Protein AF-0000000068954269 (afdb_homodimer)

Foldseek 3Di:
DDFQQVLCVPDPDQDAAAAEQAAFLVVVVVVCVVVVHFKHFHDDPRDTQFMDGVVLVVCPAVVVPHDRRPHTNNRRGGRPAAAEERGHHLVVVVVVCVVVVHFKHFYDHVPDTRHIDGVVSSVCVVCVVPPDPVVVVDDDDDPDDD/DDFQQVLCVPDPDQDAAAAEQAAFLVVVVVVCVVVVHFKHFHDDPRDTQFMDGVVLVVCPAVVVPHDRRPHGNNRRGGGPAAAEERGHHLVVVVVVCVVVVHFKHFYDHVPDTRHIDGVVSSVCVVCVVPPDPCVVVDDDDDPDPD

Organism: Cupriavidus necator (strain ATCC 17699 / DSM 428 / KCTC 22496 / NCIMB 10442 / H16 / Stanier 337) (NCBI:txid381666)

Solvent-accessible surface area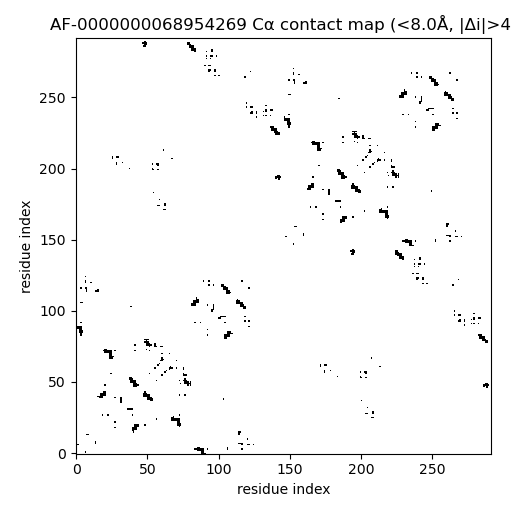 (backbone atoms only — not comparable to full-atom values): 16223 Å² total; per-residue (Å²): 138,52,30,44,45,58,55,52,68,67,41,94,65,67,76,74,63,64,42,44,47,80,40,30,36,41,58,51,43,50,51,27,60,74,72,72,46,63,62,33,39,22,38,55,96,89,37,60,40,25,38,40,38,40,62,39,50,55,58,51,25,63,77,62,74,44,50,48,78,80,33,39,33,63,80,51,36,44,40,79,30,55,35,39,47,36,76,41,38,49,64,57,51,48,46,52,25,55,74,68,72,45,56,65,31,46,27,24,55,85,93,38,79,70,37,71,45,39,52,67,57,54,50,40,62,71,42,69,81,54,86,66,72,53,78,76,59,66,37,76,45,69,40,70,81,125,138,51,29,43,45,57,55,51,68,69,42,95,65,68,76,73,62,65,42,46,48,79,40,31,37,42,58,53,44,50,50,25,62,75,71,72,46,64,60,31,40,21,38,55,98,90,37,62,40,25,37,42,36,40,61,42,50,56,59,50,26,61,76,63,76,43,48,47,78,80,32,38,33,61,80,50,35,44,38,80,32,56,35,38,48,35,77,41,38,49,67,58,53,48,44,51,25,56,74,68,70,46,57,66,31,43,27,24,56,87,94,39,80,69,38,70,46,38,54,67,56,54,50,41,61,70,40,68,81,56,86,66,71,54,78,77,58,66,39,75,45,68,43,66,82,126

InterPro domains:
  IPR000644 CBS domain [PF00571] (14-60)
  IPR000644 CBS domain [PF00571] (73-126)
  IPR000644 CBS domain [PS51371] (12-68)
  IPR000644 CBS domain [PS51371] (77-132)
  IPR000644 CBS domain [SM00116] (15-62)
  IPR000644 CBS domain [SM00116] (80-127)
  IPR044725 CBS domain-containing protein CBSX3, CBS domain [cd04623] (13-124)
  IPR046342 CBS domain superfamily [G3DSA:3.10.580.10] (1-145)
  IPR046342 CBS domain superfamily [SSF54631] (15-142)
  IPR051257 Diverse Function CBS-Domain-Containing Protein [PTHR43080] (5-144)

Secondary structure (DSSP, 8-state):
--BHHHHHHHSS-----EE-TTSBHHHHHHHHHHHT-SEEEEEETTEEEEEEEHHHHHHHSGGGT--TTT-BGGGTSB-EEEEEETTSBHHHHHHHHHHHT-SEEEEEETTEEEEEEEHHHHHHHHHTT----GGGT-EEEE----/--BHHHHHHHSS-----EE-TTSBHHHHHHHHHHHT-SEEEEEETTEEEEEEEHHHHHHHSGGGT--TTT-BGGGTSB-EEEEEETTSBHHHHHHHHHHHT-SEEEEEETTEEEEEEEHHHHHHHHHTT----GGGT-EEEE----

Nearest PDB structures (foldseek):
  4fry-assembly1_A  TM=9.783E-01  e=1.576E-19  Burkholderia ambifaria MC40-6
  2rc3-assembly1_D  TM=9.636E-01  e=1.398E-15  Nitrosomonas europaea ATCC 19718
  3fhm-assembly2_B  TM=9.446E-01  e=1.158E-12  Agrobacterium fabrum str. C58
  3fhm-assembly2_C  TM=9.467E-01  e=3.789E-12  Agrobacterium fabrum str. C58
  2yzi-assembly1_A  TM=8.509E-01  e=3.558E-11  Pyrococcus horikoshii

Radius of gyration: 18.94 Å; Cα contacts (8 Å, |Δi|>4): 530; chains: 2; bounding box: 55×46×38 Å

Structure (mmCIF, N/CA/C/O backbone):
data_AF-0000000068954269-model_v1
#
loop_
_entity.id
_entity.type
_entity.pdbx_description
1 polymer 'CBS domain-containing protein'
#
loop_
_atom_site.group_PDB
_atom_site.id
_atom_site.type_symbol
_atom_site.label_atom_id
_atom_site.label_alt_id
_atom_site.label_comp_id
_atom_site.label_asym_id
_atom_site.label_entity_id
_atom_site.label_seq_id
_atom_site.pdbx_PDB_ins_code
_atom_site.Cartn_x
_atom_site.Cartn_y
_atom_site.Cartn_z
_atom_site.occupancy
_atom_site.B_iso_or_equiv
_atom_site.auth_seq_id
_atom_site.auth_comp_id
_atom_site.auth_asym_id
_atom_site.auth_atom_id
_atom_site.pdbx_PDB_model_num
ATOM 1 N N . MET A 1 1 ? -8.297 20.938 8.914 1 81.19 1 MET A N 1
ATOM 2 C CA . MET A 1 1 ? -8.453 19.5 8.82 1 81.19 1 MET A CA 1
ATOM 3 C C . MET A 1 1 ? -9.727 19.125 8.062 1 81.19 1 MET A C 1
ATOM 5 O O . MET A 1 1 ? -10.773 19.766 8.25 1 81.19 1 MET A O 1
ATOM 9 N N . LYS A 1 2 ? -9.641 18.312 7.047 1 94.38 2 LYS A N 1
ATOM 10 C CA . LYS A 1 2 ? -10.766 17.922 6.211 1 94.38 2 LYS A CA 1
ATOM 11 C C . LYS A 1 2 ? -11.43 16.656 6.754 1 94.38 2 LYS A C 1
ATOM 13 O O . LYS A 1 2 ? -10.859 15.953 7.586 1 94.38 2 LYS A O 1
ATOM 18 N N . THR A 1 3 ? -12.695 16.531 6.391 1 96.88 3 THR A N 1
ATOM 19 C CA . THR A 1 3 ? -13.398 15.289 6.711 1 96.88 3 THR A CA 1
ATOM 20 C C . THR A 1 3 ? -13.172 14.242 5.629 1 96.88 3 THR A C 1
ATOM 22 O O . THR A 1 3 ? -12.711 14.562 4.531 1 96.88 3 THR A O 1
ATOM 25 N N . ALA A 1 4 ? -13.578 12.977 6.004 1 97.25 4 ALA A N 1
ATOM 26 C CA . ALA A 1 4 ? -13.508 11.891 5.035 1 97.25 4 ALA A CA 1
ATOM 27 C C . ALA A 1 4 ? -14.352 12.203 3.799 1 97.25 4 ALA A C 1
ATOM 29 O O . ALA A 1 4 ? -13.906 12 2.668 1 97.25 4 ALA A O 1
ATOM 30 N N . ARG A 1 5 ? -15.5 12.773 4.031 1 97.38 5 ARG A N 1
ATOM 31 C CA . ARG A 1 5 ? -16.391 13.125 2.93 1 97.38 5 ARG A CA 1
ATOM 32 C C . ARG A 1 5 ? -15.727 14.133 1.996 1 97.38 5 ARG A C 1
ATOM 34 O O . ARG A 1 5 ? -15.789 13.984 0.774 1 97.38 5 ARG A O 1
ATOM 41 N N . GLN A 1 6 ? -15.156 15.102 2.529 1 97.38 6 GLN A N 1
ATOM 42 C CA . GLN A 1 6 ? -14.539 16.156 1.733 1 97.38 6 GLN A CA 1
ATOM 43 C C . GLN A 1 6 ? -13.406 15.617 0.873 1 97.38 6 GLN A C 1
ATOM 45 O O . GLN A 1 6 ? -13.234 16.031 -0.275 1 97.38 6 GLN A O 1
ATOM 50 N N . VAL A 1 7 ? -12.602 14.711 1.471 1 97.19 7 VAL A N 1
ATOM 51 C CA . VAL A 1 7 ? -11.523 14.102 0.693 1 97.19 7 VAL A CA 1
ATOM 52 C C . VAL A 1 7 ? -12.109 13.273 -0.444 1 97.19 7 VAL A C 1
ATOM 54 O O . VAL A 1 7 ? -11.633 13.336 -1.579 1 97.19 7 VAL A O 1
ATOM 57 N N . LEU A 1 8 ? -13.188 12.516 -0.156 1 97.19 8 LEU A N 1
ATOM 58 C CA . LEU A 1 8 ? -13.836 11.711 -1.182 1 97.19 8 LEU A CA 1
ATOM 59 C C . LEU A 1 8 ? -14.32 12.586 -2.336 1 97.19 8 LEU A C 1
ATOM 61 O O . LEU A 1 8 ? -14.164 12.219 -3.502 1 97.19 8 LEU A O 1
ATOM 65 N N . GLU A 1 9 ? -14.844 13.711 -1.989 1 95.81 9 GLU A N 1
ATOM 66 C CA . GLU A 1 9 ? -15.422 14.602 -2.988 1 95.81 9 GLU A CA 1
ATOM 67 C C . GLU A 1 9 ? -14.344 15.211 -3.875 1 95.81 9 GLU A C 1
ATOM 69 O O . GLU A 1 9 ? -14.625 15.664 -4.988 1 95.81 9 GLU A O 1
ATOM 74 N N . SER A 1 10 ? -13.141 15.25 -3.352 1 93.56 10 SER A N 1
ATOM 75 C CA . SER A 1 10 ? -12.047 15.852 -4.109 1 93.56 10 SER A CA 1
ATOM 76 C C . SER A 1 10 ? -11.422 14.852 -5.07 1 93.56 10 SER A C 1
ATOM 78 O O . SER A 1 10 ? -10.617 15.219 -5.926 1 93.56 10 SER A O 1
ATOM 80 N N . LYS A 1 11 ? -11.789 13.562 -4.98 1 94.31 11 LYS A N 1
ATOM 81 C CA . LYS A 1 11 ? -11.234 12.539 -5.863 1 94.31 11 LYS A CA 1
ATOM 82 C C . LYS A 1 11 ? -11.734 12.727 -7.297 1 94.31 11 LYS A C 1
ATOM 84 O O . LYS A 1 11 ? -12.859 13.18 -7.516 1 94.31 11 LYS A O 1
ATOM 89 N N . PRO A 1 12 ? -10.852 12.305 -8.203 1 89.69 12 PRO A N 1
ATOM 90 C CA . PRO A 1 12 ? -11.305 12.398 -9.594 1 89.69 12 PRO A CA 1
ATOM 91 C C . PRO A 1 12 ? -12.516 11.516 -9.891 1 89.69 12 PRO A C 1
ATOM 93 O O . PRO A 1 12 ? -13.375 11.891 -10.688 1 89.69 12 PRO A O 1
ATOM 96 N N . SER A 1 13 ? -12.578 10.328 -9.297 1 89.12 13 SER A N 1
ATOM 97 C CA . SER A 1 13 ? -13.711 9.406 -9.43 1 89.12 13 SER A CA 1
ATOM 98 C C . SER A 1 13 ? -14.242 8.984 -8.07 1 89.12 13 SER A C 1
ATOM 100 O O . SER A 1 13 ? -13.469 8.734 -7.145 1 89.12 13 SER A O 1
ATOM 102 N N . GLN A 1 14 ? -15.5 8.938 -7.988 1 85.56 14 GLN A N 1
ATOM 103 C CA . GLN A 1 14 ? -16.141 8.516 -6.75 1 85.56 14 GLN A CA 1
ATOM 104 C C . GLN A 1 14 ? -16.625 7.07 -6.844 1 85.56 14 GLN A C 1
ATOM 106 O O . GLN A 1 14 ? -17.375 6.602 -5.984 1 85.56 14 GLN A O 1
ATOM 111 N N . ALA A 1 15 ? -16.156 6.422 -7.848 1 91.94 15 ALA A N 1
ATOM 112 C CA . ALA A 1 15 ? -16.609 5.051 -8.07 1 91.94 15 ALA A CA 1
ATOM 113 C C . ALA A 1 15 ? -16.109 4.125 -6.961 1 91.94 15 ALA A C 1
ATOM 115 O O . ALA A 1 15 ? -14.984 4.254 -6.492 1 91.94 15 ALA A O 1
ATOM 116 N N . ILE A 1 16 ? -17 3.295 -6.598 1 95.12 16 ILE A N 1
ATOM 117 C CA . ILE A 1 16 ? -16.672 2.232 -5.656 1 95.12 16 ILE A CA 1
ATOM 118 C C . ILE A 1 16 ? -16.547 0.904 -6.398 1 95.12 16 ILE A C 1
ATOM 120 O O . ILE A 1 16 ? -17.516 0.431 -7.008 1 95.12 16 ILE A O 1
ATOM 124 N N . TYR A 1 17 ? -15.438 0.317 -6.359 1 97.81 17 TYR A N 1
ATOM 125 C CA . TYR A 1 17 ? -15.211 -0.954 -7.039 1 97.81 17 TYR A CA 1
ATOM 126 C C . TYR A 1 17 ? -15.258 -2.115 -6.051 1 97.81 17 TYR A C 1
ATOM 128 O O . TYR A 1 17 ? -14.711 -2.027 -4.953 1 97.81 17 TYR A O 1
ATOM 136 N N . SER A 1 18 ? -15.977 -3.119 -6.41 1 98.56 18 SER A N 1
ATOM 137 C CA . SER A 1 18 ? -16.188 -4.277 -5.543 1 98.56 18 SER A CA 1
ATOM 138 C C . SER A 1 18 ? -16.234 -5.57 -6.355 1 98.56 18 SER A C 1
ATOM 140 O O . SER A 1 18 ? -16.344 -5.535 -7.582 1 98.56 18 SER A O 1
ATOM 142 N N . VAL A 1 19 ? -16.062 -6.672 -5.711 1 98.81 19 VAL A N 1
ATOM 143 C CA . VAL A 1 19 ? -16.234 -8.016 -6.262 1 98.81 19 VAL A CA 1
ATOM 144 C C . VAL A 1 19 ? -17.109 -8.852 -5.332 1 98.81 19 VAL A C 1
ATOM 146 O O . VAL A 1 19 ? -17.219 -8.555 -4.141 1 98.81 19 VAL A O 1
ATOM 149 N N . PRO A 1 20 ? -17.797 -9.859 -5.891 1 98.69 20 PRO A N 1
ATOM 150 C CA . PRO A 1 20 ? -18.469 -10.812 -5 1 98.69 20 PRO A CA 1
ATOM 151 C C . PRO A 1 20 ? -17.5 -11.773 -4.32 1 98.69 20 PRO A C 1
ATOM 153 O O . PRO A 1 20 ? -16.375 -11.961 -4.797 1 98.69 20 PRO A O 1
ATOM 156 N N . PRO A 1 21 ? -17.922 -12.352 -3.17 1 98.62 21 PRO A N 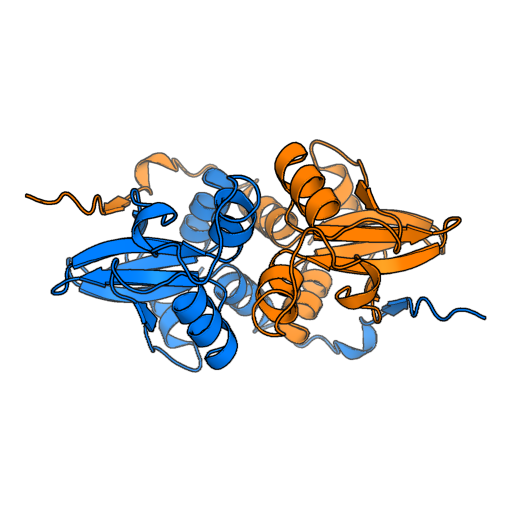1
ATOM 157 C CA . PRO A 1 21 ? -17.031 -13.273 -2.453 1 98.62 21 PRO A CA 1
ATOM 158 C C . PRO A 1 21 ? -16.688 -14.516 -3.275 1 98.62 21 PRO A C 1
ATOM 160 O O . PRO A 1 21 ? -15.703 -15.203 -2.975 1 98.62 21 PRO A O 1
ATOM 163 N N . THR A 1 22 ? -17.422 -14.758 -4.387 1 98.69 22 THR A N 1
ATOM 164 C CA . THR A 1 22 ? -17.234 -15.969 -5.176 1 98.69 22 THR A CA 1
ATOM 165 C C . THR A 1 22 ? -16.312 -15.719 -6.355 1 98.69 22 THR A C 1
ATOM 167 O O . THR A 1 22 ? -15.977 -16.641 -7.102 1 98.69 22 THR A O 1
ATOM 170 N N . ALA A 1 23 ? -15.945 -14.477 -6.582 1 98.88 23 ALA A N 1
ATOM 171 C CA . ALA A 1 23 ? -14.945 -14.203 -7.613 1 98.88 23 ALA A CA 1
ATOM 172 C C . ALA A 1 23 ? -13.609 -14.852 -7.266 1 98.88 23 ALA A C 1
ATOM 174 O O . ALA A 1 23 ? -13.328 -15.109 -6.09 1 98.88 23 ALA A O 1
ATOM 175 N N . THR A 1 24 ? -12.789 -15.148 -8.266 1 98.94 24 THR A N 1
ATOM 176 C CA . THR A 1 24 ? -11.438 -15.625 -7.996 1 98.94 24 THR A CA 1
ATOM 177 C C . THR A 1 24 ? -10.516 -14.461 -7.629 1 98.94 24 THR A C 1
ATOM 179 O O . THR A 1 24 ? -10.781 -13.312 -7.996 1 98.94 24 THR A O 1
ATOM 182 N N . VAL A 1 25 ? -9.477 -14.766 -6.988 1 98.94 25 VAL A N 1
ATOM 183 C CA . VAL A 1 25 ? -8.461 -13.766 -6.68 1 98.94 25 VAL A CA 1
ATOM 184 C C . VAL A 1 25 ? -7.875 -13.203 -7.973 1 98.94 25 VAL A C 1
ATOM 186 O O . VAL A 1 25 ? -7.578 -12.016 -8.062 1 98.94 25 VAL A O 1
ATOM 189 N N . TYR A 1 26 ? -7.797 -14 -8.977 1 98.94 26 TYR A N 1
ATOM 190 C CA . TYR A 1 26 ? -7.297 -13.562 -10.273 1 98.94 26 TYR A CA 1
ATOM 191 C C . TYR A 1 26 ? -8.172 -12.453 -10.844 1 98.94 26 TYR A C 1
ATOM 193 O O . TYR A 1 26 ? -7.656 -11.422 -11.297 1 98.94 26 TYR A O 1
ATOM 201 N N . THR A 1 27 ? -9.438 -12.703 -10.789 1 98.88 27 THR A N 1
ATOM 202 C CA . THR A 1 27 ? -10.375 -11.711 -11.305 1 98.88 27 THR A CA 1
ATOM 203 C C . THR A 1 27 ? -10.266 -10.406 -10.516 1 98.88 27 THR A C 1
ATOM 205 O O . THR A 1 27 ? -10.336 -9.32 -11.094 1 98.88 27 THR A O 1
ATOM 208 N N . ALA A 1 28 ? -10.117 -10.555 -9.25 1 98.94 28 ALA A N 1
ATOM 209 C CA . ALA A 1 28 ? -9.953 -9.375 -8.406 1 98.94 28 ALA A CA 1
ATOM 210 C C . ALA A 1 28 ? -8.695 -8.602 -8.781 1 98.94 28 ALA A C 1
ATOM 212 O O . ALA A 1 28 ? -8.711 -7.375 -8.875 1 98.94 28 ALA A O 1
ATOM 213 N N . LEU A 1 29 ? -7.59 -9.297 -9.031 1 98.94 29 LEU A N 1
ATOM 214 C CA . LEU A 1 29 ? -6.332 -8.664 -9.406 1 98.94 29 LEU A CA 1
ATOM 215 C C . LEU A 1 29 ? -6.457 -7.969 -10.758 1 98.94 29 LEU A C 1
ATOM 217 O O . LEU A 1 29 ? -5.902 -6.883 -10.961 1 98.94 29 LEU A O 1
ATOM 221 N N . GLN A 1 30 ? -7.191 -8.555 -11.664 1 98.94 30 GLN A N 1
ATOM 222 C CA . GLN A 1 30 ? -7.441 -7.93 -12.961 1 98.94 30 GLN A CA 1
ATOM 223 C C . GLN A 1 30 ? -8.18 -6.605 -12.797 1 98.94 30 GLN A C 1
ATOM 225 O O . GLN A 1 30 ? -7.816 -5.605 -13.422 1 98.94 30 GLN A O 1
ATOM 230 N N . LEU A 1 31 ? -9.156 -6.629 -11.984 1 98.88 31 LEU A N 1
ATOM 231 C CA . LEU A 1 31 ? -9.945 -5.418 -11.766 1 98.88 31 LEU A CA 1
ATOM 232 C C . LEU A 1 31 ? -9.109 -4.34 -11.094 1 98.88 31 LEU A C 1
ATOM 234 O O . LEU A 1 31 ? -9.18 -3.166 -11.469 1 98.88 31 LEU A O 1
ATOM 238 N N . MET A 1 32 ? -8.281 -4.73 -10.094 1 98.69 32 MET A N 1
ATOM 239 C CA . MET A 1 32 ? -7.391 -3.77 -9.445 1 98.69 32 MET A CA 1
ATOM 240 C C . MET A 1 32 ? -6.453 -3.127 -10.469 1 98.69 32 MET A C 1
ATOM 242 O O . MET A 1 32 ? -6.242 -1.913 -10.445 1 98.69 32 MET A O 1
ATOM 246 N N . ALA A 1 33 ? -5.918 -3.961 -11.312 1 98.75 33 ALA A N 1
ATOM 247 C CA . ALA A 1 33 ? -4.992 -3.467 -12.328 1 98.75 33 ALA A CA 1
ATOM 248 C C . ALA A 1 33 ? -5.703 -2.527 -13.297 1 98.75 33 ALA A C 1
ATOM 250 O O . ALA A 1 33 ? -5.184 -1.458 -13.625 1 98.75 33 ALA A O 1
ATOM 251 N N . GLU A 1 34 ? -6.848 -2.912 -13.727 1 98.44 34 GLU A N 1
ATOM 252 C CA . GLU A 1 34 ? -7.637 -2.137 -14.68 1 98.44 34 GLU A CA 1
ATOM 253 C C . GLU A 1 34 ? -7.969 -0.755 -14.125 1 98.44 34 GLU A C 1
ATOM 255 O O . GLU A 1 34 ? -7.891 0.244 -14.844 1 98.44 34 GLU A O 1
ATOM 260 N N . LYS A 1 35 ? -8.297 -0.667 -12.859 1 97.62 35 LYS A N 1
ATOM 261 C CA . LYS A 1 35 ? -8.781 0.58 -12.281 1 97.62 35 LYS A CA 1
ATOM 262 C C . LYS A 1 35 ? -7.656 1.333 -11.578 1 97.62 35 LYS A C 1
ATOM 264 O O . LYS A 1 35 ? -7.844 2.465 -11.125 1 97.62 35 LYS A O 1
ATOM 269 N N . GLY A 1 36 ? -6.469 0.687 -11.414 1 96.75 36 GLY A N 1
ATOM 270 C CA . GLY A 1 36 ? -5.32 1.322 -10.781 1 96.75 36 GLY A CA 1
ATOM 271 C C . GLY A 1 36 ? -5.477 1.478 -9.281 1 96.75 36 GLY A C 1
ATOM 272 O O . GLY A 1 36 ? -5.074 2.494 -8.711 1 96.75 36 GLY A O 1
ATOM 273 N N . ILE A 1 37 ? -6.168 0.462 -8.672 1 97.31 37 ILE A N 1
ATOM 274 C CA . ILE A 1 37 ? -6.398 0.551 -7.23 1 97.31 37 ILE A CA 1
ATOM 275 C C . ILE A 1 37 ? -5.805 -0.671 -6.535 1 97.31 37 ILE A C 1
ATOM 277 O O . ILE A 1 37 ? -5.48 -1.668 -7.184 1 97.31 37 ILE A O 1
ATOM 281 N N . GLY A 1 38 ? -5.582 -0.59 -5.188 1 98.12 38 GLY A N 1
ATOM 282 C CA . GLY A 1 38 ? -4.863 -1.636 -4.477 1 98.12 38 GLY A CA 1
ATOM 283 C C . GLY A 1 38 ? -5.75 -2.445 -3.549 1 98.12 38 GLY A C 1
ATOM 284 O O . GLY A 1 38 ? -5.258 -3.273 -2.781 1 98.12 38 GLY A O 1
ATOM 285 N N . ALA A 1 39 ? -7.066 -2.131 -3.578 1 98.56 39 ALA A N 1
ATOM 286 C CA . ALA A 1 39 ? -8.016 -2.891 -2.764 1 98.56 39 ALA A CA 1
ATOM 287 C C . ALA A 1 39 ? -9.414 -2.842 -3.361 1 98.56 39 ALA A C 1
ATOM 289 O O . ALA A 1 39 ? -9.75 -1.914 -4.102 1 98.56 39 ALA A O 1
ATOM 290 N N . LEU A 1 40 ? -10.18 -3.863 -3.012 1 98.75 40 LEU A N 1
ATOM 291 C CA . LEU A 1 40 ? -11.57 -3.984 -3.426 1 98.75 40 LEU A CA 1
ATOM 292 C C . LEU A 1 40 ? -12.461 -4.32 -2.234 1 98.75 40 LEU A C 1
ATOM 294 O O . LEU A 1 40 ? -12.086 -5.125 -1.38 1 98.75 40 LEU A O 1
ATOM 298 N N . LEU A 1 41 ? -13.617 -3.691 -2.27 1 98.5 41 LEU A N 1
ATOM 299 C CA . LEU A 1 41 ? -14.641 -4.18 -1.355 1 98.5 41 LEU A CA 1
ATOM 300 C C . LEU A 1 41 ? -15.227 -5.5 -1.848 1 98.5 41 LEU A C 1
ATOM 302 O O . LEU A 1 41 ? -15.297 -5.738 -3.055 1 98.5 41 LEU A O 1
ATOM 306 N N . VAL A 1 42 ? -15.523 -6.332 -0.913 1 98.75 42 VAL A N 1
ATOM 307 C CA . VAL A 1 42 ? -16.25 -7.559 -1.211 1 98.75 42 VAL A CA 1
ATOM 308 C C . VAL A 1 42 ? -17.719 -7.402 -0.792 1 98.75 42 VAL A C 1
ATOM 310 O O . VAL A 1 42 ? -18.016 -7.32 0.4 1 98.75 42 VAL A O 1
ATOM 313 N N . ILE A 1 43 ? -18.578 -7.371 -1.779 1 97.62 43 ILE A N 1
ATOM 314 C CA . ILE A 1 43 ? -20 -7.078 -1.536 1 97.62 43 ILE A CA 1
ATOM 315 C C . ILE A 1 43 ? -20.859 -8.18 -2.137 1 97.62 43 ILE A C 1
ATOM 317 O O . ILE A 1 43 ? -20.609 -8.648 -3.248 1 97.62 43 ILE A O 1
ATOM 321 N N . GLU A 1 44 ? -21.766 -8.594 -1.385 1 96.81 44 GLU A N 1
ATOM 322 C CA . GLU A 1 44 ? -22.781 -9.523 -1.843 1 96.81 44 GLU A CA 1
ATOM 323 C C . GLU A 1 44 ? -24.172 -9.07 -1.408 1 96.81 44 GLU A C 1
ATOM 325 O O . GLU A 1 44 ? -24.422 -8.836 -0.221 1 96.81 44 GLU A O 1
ATOM 330 N N . HIS A 1 45 ? -25.109 -8.914 -2.369 1 94.38 45 HIS A N 1
ATOM 331 C CA . HIS A 1 45 ? -26.484 -8.5 -2.115 1 94.38 45 HIS A CA 1
ATOM 332 C C . HIS A 1 45 ? -26.531 -7.207 -1.313 1 94.38 45 HIS A C 1
ATOM 334 O O . HIS A 1 45 ? -27.281 -7.102 -0.338 1 94.38 45 HIS A O 1
ATOM 340 N N . GLY A 1 46 ? -25.594 -6.285 -1.58 1 92 46 GLY A N 1
ATOM 341 C CA . GLY A 1 46 ? -25.594 -4.957 -0.986 1 92 46 GLY A CA 1
ATOM 342 C C . GLY A 1 46 ? -24.922 -4.906 0.371 1 92 46 GLY A C 1
ATOM 343 O O . GLY A 1 46 ? -24.812 -3.836 0.977 1 92 46 GLY A O 1
ATOM 344 N N . GLU A 1 47 ? -24.438 -6.07 0.799 1 94.31 47 GLU A N 1
ATOM 345 C CA . GLU A 1 47 ? -23.766 -6.129 2.098 1 94.31 47 GLU A CA 1
ATOM 346 C C . GLU A 1 47 ? -22.25 -6.215 1.94 1 94.31 47 GLU A C 1
ATOM 348 O O . GLU A 1 47 ? -21.75 -6.977 1.114 1 94.31 47 GLU A O 1
ATOM 353 N N . ILE A 1 48 ? -21.641 -5.445 2.701 1 96 48 ILE A N 1
ATOM 354 C CA . ILE A 1 48 ? -20.188 -5.508 2.729 1 96 48 ILE A CA 1
ATOM 355 C C . ILE A 1 48 ? -19.734 -6.727 3.533 1 96 48 ILE A C 1
ATOM 357 O O . ILE A 1 48 ? -20 -6.816 4.734 1 96 48 ILE A O 1
ATOM 361 N N . LEU A 1 49 ? -19 -7.625 2.895 1 97.12 49 LEU A N 1
ATOM 362 C CA . LEU A 1 49 ? -18.578 -8.859 3.543 1 97.12 49 LEU A CA 1
ATOM 363 C C . LEU A 1 49 ? -17.094 -8.797 3.926 1 97.12 49 LEU A C 1
ATOM 365 O O . LEU A 1 49 ? -16.641 -9.555 4.781 1 97.12 49 LEU A O 1
ATOM 369 N N . GLY A 1 50 ? -16.344 -7.926 3.266 1 97.81 50 GLY A N 1
ATOM 370 C CA . GLY A 1 50 ? -14.914 -7.84 3.525 1 97.81 50 GLY A CA 1
ATOM 371 C C . GLY A 1 50 ? -14.195 -6.871 2.605 1 97.81 50 GLY A C 1
ATOM 372 O O . GLY A 1 50 ? -14.836 -6.086 1.9 1 97.81 50 GLY A O 1
ATOM 373 N N . ILE A 1 51 ? -12.914 -6.844 2.715 1 98.31 51 ILE A N 1
ATOM 374 C CA . ILE A 1 51 ? -12.008 -6.105 1.843 1 98.31 51 ILE A CA 1
ATOM 375 C C . ILE A 1 51 ? -10.867 -7.016 1.387 1 98.31 51 ILE A C 1
ATOM 377 O O . ILE A 1 51 ? -10.344 -7.805 2.174 1 98.31 51 ILE A O 1
ATOM 381 N N . LEU A 1 52 ? -10.547 -6.965 0.15 1 98.81 52 LEU A N 1
ATOM 382 C CA . LEU A 1 52 ? -9.375 -7.637 -0.399 1 98.81 52 LEU A CA 1
ATOM 383 C C . LEU A 1 52 ? -8.344 -6.625 -0.886 1 98.81 52 LEU A C 1
ATOM 385 O O . LEU A 1 52 ? -8.656 -5.766 -1.715 1 98.81 52 LEU A O 1
ATOM 389 N N . SER A 1 53 ? -7.117 -6.695 -0.346 1 98.75 53 SER A N 1
ATOM 390 C CA . SER A 1 53 ? -6.062 -5.754 -0.712 1 98.75 53 SER A CA 1
ATOM 391 C C . SER A 1 53 ? -4.887 -6.469 -1.366 1 98.75 53 SER A C 1
ATOM 393 O O . SER A 1 53 ? -4.832 -7.699 -1.383 1 98.75 53 SER A O 1
ATOM 395 N N . GLU A 1 54 ? -3.939 -5.688 -1.931 1 98.75 54 GLU A N 1
ATOM 396 C CA . GLU A 1 54 ? -2.672 -6.203 -2.439 1 98.75 54 GLU A CA 1
ATOM 397 C C . GLU A 1 54 ? -1.896 -6.934 -1.348 1 98.75 54 GLU A C 1
ATOM 399 O O . GLU A 1 54 ? -1.231 -7.938 -1.615 1 98.75 54 GLU A O 1
ATOM 404 N N . ARG A 1 55 ? -2.033 -6.465 -0.132 1 98.44 55 ARG A N 1
ATOM 405 C CA . ARG A 1 55 ? -1.355 -7.121 0.981 1 98.44 55 ARG A CA 1
ATOM 406 C C . ARG A 1 55 ? -1.993 -8.469 1.294 1 98.44 55 ARG A C 1
ATOM 408 O O . ARG A 1 55 ? -1.293 -9.438 1.603 1 98.44 55 ARG A O 1
ATOM 415 N N . ASP A 1 56 ? -3.314 -8.539 1.281 1 98.56 56 ASP A N 1
ATOM 416 C CA . ASP A 1 56 ? -3.959 -9.844 1.433 1 98.56 56 ASP A CA 1
ATOM 417 C C . ASP A 1 56 ? -3.412 -10.844 0.422 1 98.56 56 ASP A C 1
ATOM 419 O O . ASP A 1 56 ? -3.113 -11.984 0.774 1 98.56 56 ASP A O 1
ATOM 423 N N . TYR A 1 57 ? -3.303 -10.375 -0.801 1 98.94 57 TYR A N 1
ATOM 424 C CA . TYR A 1 57 ? -2.785 -11.234 -1.865 1 98.94 57 TYR A CA 1
ATOM 425 C C . TYR A 1 57 ? -1.36 -11.68 -1.56 1 98.94 57 TYR A C 1
ATOM 427 O O . TYR A 1 57 ? -1.049 -12.875 -1.635 1 98.94 57 TYR A O 1
ATOM 435 N N . ALA A 1 58 ? -0.556 -10.758 -1.126 1 98.81 58 ALA A N 1
ATOM 436 C CA . ALA A 1 58 ? 0.859 -11.031 -0.887 1 98.81 58 ALA A CA 1
ATOM 437 C C . ALA A 1 58 ? 1.044 -11.977 0.295 1 98.81 58 ALA A C 1
ATOM 439 O O . ALA A 1 58 ? 2 -12.758 0.331 1 98.81 58 ALA A O 1
ATOM 440 N N . ARG A 1 59 ? 0.079 -11.953 1.194 1 98.75 59 ARG A N 1
ATOM 441 C CA . ARG A 1 59 ? 0.27 -12.664 2.455 1 98.75 59 ARG A CA 1
ATOM 442 C C . ARG A 1 59 ? -0.474 -13.992 2.451 1 98.75 59 ARG A C 1
ATOM 444 O O . ARG A 1 59 ? -0.084 -14.93 3.152 1 98.75 59 ARG A O 1
ATOM 451 N N . LYS A 1 60 ? -1.519 -14.141 1.622 1 98.69 60 LYS A N 1
ATOM 452 C CA . LYS A 1 60 ? -2.447 -15.227 1.924 1 98.69 60 LYS A CA 1
ATOM 453 C C . LYS A 1 60 ? -2.637 -16.141 0.717 1 98.69 60 LYS A C 1
ATOM 455 O O . LYS A 1 60 ? -3.408 -17.109 0.772 1 98.69 60 LYS A O 1
ATOM 460 N N . VAL A 1 61 ? -1.969 -15.883 -0.371 1 98.62 61 VAL A N 1
ATOM 461 C CA . VAL A 1 61 ? -2.141 -16.766 -1.522 1 98.62 61 VAL A CA 1
ATOM 462 C C . VAL A 1 61 ? -0.958 -17.719 -1.621 1 98.62 61 VAL A C 1
ATOM 464 O O . VAL A 1 61 ? -1.006 -18.828 -1.085 1 98.62 61 VAL A O 1
ATOM 467 N N . ILE A 1 62 ? 0.154 -17.281 -2.145 1 98.62 62 ILE A N 1
ATOM 468 C CA . ILE A 1 62 ? 1.229 -18.219 -2.414 1 98.62 62 ILE A CA 1
ATOM 469 C C . ILE A 1 62 ? 1.854 -18.688 -1.099 1 98.62 62 ILE A C 1
ATOM 471 O O . ILE A 1 62 ? 2.254 -19.844 -0.966 1 98.62 62 ILE A O 1
ATOM 475 N N . LEU A 1 63 ? 1.912 -17.844 -0.141 1 98.69 63 LEU A N 1
ATOM 476 C CA . LEU A 1 63 ? 2.527 -18.203 1.133 1 98.69 63 LEU A CA 1
ATOM 477 C C . LEU A 1 63 ? 1.669 -19.203 1.889 1 98.69 63 LEU A C 1
ATOM 479 O O . LEU A 1 63 ? 2.146 -19.859 2.818 1 98.69 63 LEU A O 1
ATOM 483 N N . MET A 1 64 ? 0.44 -19.281 1.524 1 98.38 64 MET A N 1
ATOM 484 C CA . MET A 1 64 ? -0.452 -20.281 2.117 1 98.38 64 MET A CA 1
ATOM 485 C C . MET A 1 64 ? -0.741 -21.406 1.135 1 98.38 64 MET A C 1
ATOM 487 O O . MET A 1 64 ? -1.741 -22.109 1.271 1 98.38 64 MET A O 1
ATOM 491 N N . GLN A 1 65 ? 0.067 -21.469 0.147 1 97.75 65 GLN A N 1
ATOM 492 C CA . GLN A 1 65 ? 0.073 -22.562 -0.834 1 97.75 65 GLN A CA 1
ATOM 493 C C . GLN A 1 65 ? -1.201 -22.547 -1.673 1 97.75 65 GLN A C 1
ATOM 495 O O . GLN A 1 65 ? -1.736 -23.609 -2.014 1 97.75 65 GLN A O 1
ATOM 500 N N . ARG A 1 66 ? -1.675 -21.375 -1.973 1 98.06 66 ARG A N 1
ATOM 501 C CA . ARG A 1 66 ? -2.826 -21.172 -2.848 1 98.06 66 ARG A CA 1
ATOM 502 C C . ARG A 1 66 ? -2.395 -20.609 -4.195 1 98.06 66 ARG A C 1
ATOM 504 O O . ARG A 1 66 ? -1.249 -20.188 -4.359 1 98.06 66 ARG A O 1
ATOM 511 N N . THR A 1 67 ? -3.383 -20.656 -5.137 1 97.31 67 THR A N 1
ATOM 512 C CA . THR A 1 67 ? -3.191 -20.016 -6.43 1 97.31 67 THR A CA 1
ATOM 513 C C . THR A 1 67 ? -4.297 -19 -6.699 1 97.31 67 THR A C 1
ATOM 515 O O . THR A 1 67 ? -5.441 -19.203 -6.289 1 97.31 67 THR A O 1
ATOM 518 N N . SER A 1 68 ? -3.945 -18.016 -7.453 1 98.12 68 SER A N 1
ATOM 519 C CA . SER A 1 68 ? -4.875 -16.906 -7.668 1 98.12 68 SER A CA 1
ATOM 520 C C . SER A 1 68 ? -6.09 -17.359 -8.477 1 98.12 68 SER A C 1
ATOM 522 O O . SER A 1 68 ? -7.207 -16.891 -8.234 1 98.12 68 SER A O 1
ATOM 524 N N . ARG A 1 69 ? -5.902 -18.266 -9.375 1 98 69 ARG A N 1
ATOM 525 C CA . ARG A 1 69 ? -6.957 -18.641 -10.305 1 98 69 ARG A CA 1
ATOM 526 C C . ARG A 1 69 ? -7.973 -19.562 -9.633 1 98 69 ARG A C 1
ATOM 528 O O . ARG A 1 69 ? -9.156 -19.562 -9.992 1 98 69 ARG A O 1
ATOM 535 N N . GLU A 1 70 ? -7.531 -20.266 -8.609 1 98.12 70 GLU A N 1
ATOM 536 C CA . GLU A 1 70 ? -8.406 -21.25 -7.984 1 98.12 70 GLU A CA 1
ATOM 537 C C . GLU A 1 70 ? -8.914 -20.766 -6.629 1 98.12 70 GLU A C 1
ATOM 539 O O . GLU A 1 70 ? -9.828 -21.359 -6.055 1 98.12 70 GLU A O 1
ATOM 544 N N . THR A 1 71 ? -8.328 -19.781 -6.121 1 98.81 71 THR A N 1
ATOM 545 C CA . THR A 1 71 ? -8.703 -19.25 -4.812 1 98.81 71 THR A CA 1
ATOM 546 C C . THR A 1 71 ? -9.805 -18.203 -4.945 1 98.81 71 THR A C 1
ATOM 548 O O . THR A 1 71 ? -9.727 -17.328 -5.809 1 98.81 71 THR A O 1
ATOM 551 N N . LEU A 1 72 ? -10.82 -18.375 -4.125 1 98.88 72 LEU A N 1
ATOM 552 C CA . LEU A 1 72 ? -11.898 -17.391 -4.121 1 98.88 72 LEU A CA 1
ATOM 553 C C . LEU A 1 72 ? -11.562 -16.219 -3.191 1 98.88 72 LEU A C 1
ATOM 555 O O . LEU A 1 72 ? -10.852 -16.406 -2.201 1 98.88 72 LEU A O 1
ATOM 559 N N . VAL A 1 73 ? -12.117 -15.078 -3.447 1 98.88 73 VAL A N 1
ATOM 560 C CA . VAL A 1 73 ? -11.891 -13.859 -2.682 1 98.88 73 VAL A CA 1
ATOM 561 C C . VAL A 1 73 ? -12.281 -14.086 -1.222 1 98.88 73 VAL A C 1
ATOM 563 O O . VAL A 1 73 ? -11.547 -13.688 -0.311 1 98.88 73 VAL A O 1
ATOM 566 N N . ARG A 1 74 ? -13.352 -14.812 -0.92 1 98.5 74 ARG A N 1
ATOM 567 C CA . ARG A 1 74 ? -13.836 -15.023 0.439 1 98.5 74 ARG A CA 1
ATOM 568 C C . ARG A 1 74 ? -12.812 -15.781 1.277 1 98.5 74 ARG A C 1
ATOM 570 O O . ARG A 1 74 ? -12.82 -15.695 2.508 1 98.5 74 ARG A O 1
ATOM 577 N N . ASP A 1 75 ? -11.953 -16.516 0.631 1 98.56 75 ASP A N 1
ATOM 578 C CA . ASP A 1 75 ? -10.992 -17.359 1.347 1 98.56 75 ASP A CA 1
ATOM 579 C C . ASP A 1 75 ? -9.828 -16.516 1.885 1 98.56 75 ASP A C 1
ATOM 581 O O . ASP A 1 75 ? -9.086 -16.969 2.76 1 98.56 75 ASP A O 1
ATOM 585 N N . ILE A 1 76 ? -9.641 -15.273 1.328 1 98.62 76 ILE A N 1
ATOM 586 C CA . ILE A 1 76 ? -8.43 -14.562 1.742 1 98.62 76 ILE A CA 1
ATOM 587 C C . ILE A 1 76 ? -8.781 -13.133 2.135 1 98.62 76 ILE A C 1
ATOM 589 O O . ILE A 1 76 ? -7.945 -12.406 2.668 1 98.62 76 ILE A O 1
ATOM 593 N N . MET A 1 77 ? -10.047 -12.656 1.906 1 98.38 77 MET A N 1
ATOM 594 C CA . MET A 1 77 ? -10.43 -11.289 2.24 1 98.38 77 MET A CA 1
ATOM 595 C C . MET A 1 77 ? -10.383 -11.062 3.748 1 98.38 77 MET A C 1
ATOM 597 O O . MET A 1 77 ? -10.438 -12.016 4.527 1 98.38 77 MET A O 1
ATOM 601 N N . THR A 1 78 ? -10.188 -9.836 4.113 1 96.69 78 THR A N 1
ATOM 602 C CA . THR A 1 78 ? -10.383 -9.453 5.508 1 96.69 78 THR A CA 1
ATOM 603 C C . THR A 1 78 ? -11.867 -9.258 5.812 1 96.69 78 THR A C 1
ATOM 605 O O . THR A 1 78 ? -12.547 -8.477 5.152 1 96.69 78 THR A O 1
ATOM 608 N N . ASN A 1 79 ? -12.375 -9.867 6.828 1 94.06 79 ASN A N 1
ATOM 609 C CA . ASN A 1 79 ? -13.805 -9.836 7.133 1 94.06 79 ASN A CA 1
ATOM 610 C C . ASN A 1 79 ? -14.133 -8.727 8.125 1 94.06 79 ASN A C 1
ATOM 612 O O . ASN A 1 79 ? -15.211 -8.133 8.07 1 94.06 79 ASN A O 1
ATOM 616 N N . ALA A 1 80 ? -13.305 -8.531 9.078 1 90.94 80 ALA A N 1
ATOM 617 C CA . ALA A 1 80 ? -13.516 -7.473 10.055 1 90.94 80 ALA A CA 1
ATOM 618 C C . ALA A 1 80 ? -13.156 -6.109 9.469 1 90.94 80 ALA A C 1
ATOM 620 O O . ALA A 1 80 ? -12.086 -5.57 9.742 1 90.94 80 ALA A O 1
ATOM 621 N N . VAL A 1 81 ? -14.18 -5.566 8.781 1 95.25 81 VAL A N 1
ATOM 622 C CA . VAL A 1 81 ? -13.906 -4.348 8.023 1 95.25 81 VAL A CA 1
ATOM 623 C C . VAL A 1 81 ? -14.039 -3.131 8.938 1 95.25 81 VAL A C 1
ATOM 625 O O . VAL A 1 81 ? -15.117 -2.854 9.461 1 95.25 81 VAL A O 1
ATOM 628 N N . ILE A 1 82 ? -12.992 -2.445 9.133 1 95.69 82 ILE A N 1
ATOM 629 C CA . ILE A 1 82 ? -13.008 -1.164 9.828 1 95.69 82 ILE A CA 1
ATOM 630 C C . ILE A 1 82 ? -13.422 -0.056 8.867 1 95.69 82 ILE A C 1
ATOM 632 O O . ILE A 1 82 ? -12.961 -0.021 7.719 1 95.69 82 ILE A O 1
ATOM 636 N N . TYR A 1 83 ? -14.344 0.782 9.289 1 96.19 83 TYR A N 1
ATOM 637 C CA . TYR A 1 83 ? -14.789 1.882 8.445 1 96.19 83 TYR A CA 1
ATOM 638 C C . TYR A 1 83 ? -14.812 3.193 9.219 1 96.19 83 TYR A C 1
ATOM 640 O O . TYR A 1 83 ? -14.68 3.199 10.445 1 96.19 83 TYR A O 1
ATOM 648 N N . VAL A 1 84 ? -14.938 4.277 8.555 1 96.25 84 VAL A N 1
ATOM 649 C CA . VAL A 1 84 ? -15.055 5.602 9.156 1 96.25 84 VAL A CA 1
ATOM 650 C C . VAL A 1 84 ? -16.359 6.262 8.711 1 96.25 84 VAL A C 1
ATOM 652 O O . VAL A 1 84 ? -16.875 5.965 7.633 1 96.25 84 VAL A O 1
ATOM 655 N N . GLY A 1 85 ? -16.812 7.121 9.562 1 96.31 85 GLY A N 1
ATOM 656 C CA . GLY A 1 85 ? -17.938 7.953 9.164 1 96.31 85 GLY A CA 1
ATOM 657 C C . GLY A 1 85 ? -17.531 9.109 8.266 1 96.31 85 GLY A C 1
ATOM 658 O O . GLY A 1 85 ? -16.375 9.531 8.273 1 96.31 85 GLY A O 1
ATOM 659 N N . ALA A 1 86 ? -18.531 9.641 7.566 1 96.44 86 ALA A N 1
ATOM 660 C CA . ALA A 1 86 ? -18.297 10.711 6.605 1 96.44 86 ALA A CA 1
ATOM 661 C C . ALA A 1 86 ? -17.719 11.945 7.289 1 96.44 86 ALA A C 1
ATOM 663 O O . ALA A 1 86 ? -16.938 12.695 6.684 1 96.44 86 ALA A O 1
ATOM 664 N N . SER A 1 87 ? -18.031 12.18 8.57 1 95.94 87 SER A N 1
ATOM 665 C CA . SER A 1 87 ? -17.656 13.414 9.258 1 95.94 87 SER A CA 1
ATOM 666 C C . SER A 1 87 ? -16.344 13.258 10 1 95.94 87 SER A C 1
ATOM 668 O O . SER A 1 87 ? -15.805 14.227 10.539 1 95.94 87 SER A O 1
ATOM 670 N N . GLN A 1 88 ? -15.844 12.023 10.07 1 95.25 88 GLN A N 1
ATOM 671 C CA . GLN A 1 88 ? -14.562 11.836 10.742 1 95.25 88 GLN A CA 1
ATOM 672 C C . GLN A 1 88 ? -13.438 12.555 10.008 1 95.25 88 GLN A C 1
ATOM 674 O O . GLN A 1 88 ? -13.445 12.633 8.773 1 95.25 88 GLN A O 1
ATOM 679 N N . THR A 1 89 ? -12.484 13.062 10.742 1 94.31 89 THR A N 1
ATOM 680 C CA . THR A 1 89 ? -11.414 13.891 10.188 1 94.31 89 THR A CA 1
ATOM 681 C C . THR A 1 89 ? -10.352 13.031 9.523 1 94.31 89 THR A C 1
ATOM 683 O O . THR A 1 89 ? -10.234 11.836 9.812 1 94.31 89 THR A O 1
ATOM 686 N N . THR A 1 90 ? -9.578 13.648 8.688 1 95.25 90 THR A N 1
ATOM 687 C CA . THR A 1 90 ? -8.469 12.953 8.031 1 95.25 90 THR A CA 1
ATOM 688 C C . THR A 1 90 ? -7.457 12.469 9.062 1 95.25 90 THR A C 1
ATOM 690 O O . THR A 1 90 ? -6.852 11.406 8.891 1 95.25 90 THR A O 1
ATOM 693 N N . ASP A 1 91 ? -7.297 13.203 10.156 1 93.19 91 ASP A N 1
ATOM 694 C CA . ASP A 1 91 ? -6.398 12.766 11.219 1 93.19 91 ASP A CA 1
ATOM 695 C C . ASP A 1 91 ? -6.879 11.461 11.844 1 93.19 91 ASP A C 1
ATOM 697 O O . ASP A 1 91 ? -6.078 10.555 12.094 1 93.19 91 ASP A O 1
ATOM 701 N N . GLU A 1 92 ? -8.133 11.383 12.07 1 93.88 92 GLU A N 1
ATOM 702 C CA . GLU A 1 92 ? -8.695 10.156 12.633 1 93.88 92 GLU A CA 1
ATOM 703 C C . GLU A 1 92 ? -8.547 8.984 11.672 1 93.88 92 GLU A C 1
ATOM 705 O O . GLU A 1 92 ? -8.281 7.855 12.094 1 93.88 92 GLU A O 1
ATOM 710 N N . CYS A 1 93 ? -8.742 9.281 10.414 1 95.81 93 CYS A N 1
ATOM 711 C CA . CYS A 1 93 ? -8.547 8.25 9.398 1 95.81 93 CYS A CA 1
ATOM 712 C C . CYS A 1 93 ? -7.109 7.742 9.406 1 95.81 93 CYS A C 1
ATOM 714 O O . CYS A 1 93 ? -6.875 6.535 9.422 1 95.81 93 CYS A O 1
ATOM 716 N N . MET A 1 94 ? -6.148 8.664 9.469 1 95.62 94 MET A N 1
ATOM 717 C CA . MET A 1 94 ? -4.738 8.289 9.461 1 95.62 94 MET A CA 1
ATOM 718 C C . MET A 1 94 ? -4.371 7.531 10.727 1 95.62 94 MET A C 1
ATOM 720 O O . MET A 1 94 ? -3.572 6.594 10.688 1 95.62 94 MET A O 1
ATOM 724 N N . ALA A 1 95 ? -4.973 7.918 11.812 1 94.25 95 ALA A N 1
ATOM 725 C CA . ALA A 1 95 ? -4.727 7.211 13.07 1 94.25 95 ALA A CA 1
ATOM 726 C C . ALA A 1 95 ? -5.195 5.762 12.984 1 94.25 95 ALA A C 1
ATOM 728 O O . ALA A 1 95 ? -4.496 4.852 13.438 1 94.25 95 ALA A O 1
ATOM 729 N N . LEU A 1 96 ? -6.352 5.543 12.43 1 94.44 96 LEU A N 1
ATOM 730 C CA . LEU A 1 96 ? -6.883 4.191 12.273 1 94.44 96 LEU A CA 1
ATOM 731 C C . LEU A 1 96 ? -5.996 3.365 11.352 1 94.44 96 LEU A C 1
ATOM 733 O O . LEU A 1 96 ? -5.707 2.201 11.633 1 94.44 96 LEU A O 1
ATOM 737 N N . MET A 1 97 ? -5.555 4.004 10.25 1 96 97 MET A N 1
ATOM 738 C CA . MET A 1 97 ? -4.695 3.293 9.305 1 96 97 MET A CA 1
ATOM 739 C C . MET A 1 97 ? -3.371 2.91 9.953 1 96 97 MET A C 1
ATOM 741 O O . MET A 1 97 ? -2.848 1.821 9.719 1 96 97 MET A O 1
ATOM 745 N N . THR A 1 98 ? -2.871 3.779 10.727 1 94.62 98 THR A N 1
ATOM 746 C CA . THR A 1 98 ? -1.607 3.518 11.414 1 94.62 98 THR A CA 1
ATOM 747 C C . THR A 1 98 ? -1.775 2.42 12.461 1 94.62 98 THR A C 1
ATOM 749 O O . THR A 1 98 ? -1.011 1.454 12.484 1 94.62 98 THR A O 1
ATOM 752 N N . ARG A 1 99 ? -2.812 2.525 13.219 1 92.38 99 ARG A N 1
ATOM 753 C CA . ARG A 1 99 ? -3.039 1.605 14.328 1 92.38 99 ARG A CA 1
ATOM 754 C C . ARG A 1 99 ? -3.283 0.188 13.828 1 92.38 99 ARG A C 1
ATOM 756 O O . ARG A 1 99 ? -2.771 -0.778 14.398 1 92.38 99 ARG A O 1
ATOM 763 N N . HIS A 1 100 ? -3.998 0.08 12.766 1 93.19 100 HIS A N 1
ATOM 764 C CA . HIS A 1 100 ? -4.418 -1.24 12.305 1 93.19 100 HIS A CA 1
ATOM 765 C C . HIS A 1 100 ? -3.609 -1.687 11.094 1 93.19 100 HIS A C 1
ATOM 767 O O . HIS A 1 100 ? -3.848 -2.766 10.547 1 93.19 100 HIS A O 1
ATOM 773 N N . ARG A 1 101 ? -2.703 -0.83 10.609 1 93.94 101 ARG A N 1
ATOM 774 C CA . ARG A 1 101 ? -1.814 -1.117 9.492 1 93.94 101 ARG A CA 1
ATOM 775 C C . ARG A 1 101 ? -2.609 -1.43 8.227 1 93.94 101 ARG A C 1
ATOM 777 O O . ARG A 1 101 ? -2.363 -2.441 7.566 1 93.94 101 ARG A O 1
ATOM 784 N N . LEU A 1 102 ? -3.564 -0.545 7.996 1 94.75 102 LEU A N 1
ATOM 785 C CA . LEU A 1 102 ? -4.375 -0.639 6.785 1 94.75 102 LEU A CA 1
ATOM 786 C C . LEU A 1 102 ? -4.148 0.568 5.883 1 94.75 102 LEU A C 1
ATOM 788 O O . LEU A 1 102 ? -3.697 1.618 6.344 1 94.75 102 LEU A O 1
ATOM 792 N N . ARG A 1 103 ? -4.516 0.362 4.637 1 97.56 103 ARG A N 1
ATOM 793 C CA . ARG A 1 103 ? -4.281 1.446 3.689 1 97.56 103 ARG A CA 1
ATOM 794 C C . ARG A 1 103 ? -5.598 1.946 3.096 1 97.56 103 ARG A C 1
ATOM 796 O O . ARG A 1 103 ? -5.605 2.867 2.277 1 97.56 103 ARG A O 1
ATOM 803 N N . HIS A 1 104 ? -6.727 1.27 3.455 1 97.62 104 HIS A N 1
ATOM 804 C CA . HIS A 1 104 ? -8.023 1.624 2.893 1 97.62 104 HIS A CA 1
ATOM 805 C C . HIS A 1 104 ? -9.109 1.619 3.965 1 97.62 104 HIS A C 1
ATOM 807 O O . HIS A 1 104 ? -9.125 0.744 4.836 1 97.62 104 HIS A O 1
ATOM 813 N N . LEU A 1 105 ? -9.938 2.59 3.871 1 97.44 105 LEU A N 1
ATOM 814 C CA . LEU A 1 105 ? -11.07 2.715 4.781 1 97.44 105 LEU A CA 1
ATOM 815 C C . LEU A 1 105 ? -12.359 2.971 4.008 1 97.44 105 LEU A C 1
ATOM 817 O O . LEU A 1 105 ? -12.469 3.963 3.285 1 97.44 105 LEU A O 1
ATOM 821 N N . PRO A 1 106 ? -13.359 2.07 4.137 1 97.38 106 PRO A N 1
ATOM 822 C CA . PRO A 1 106 ? -14.695 2.459 3.676 1 97.38 106 PRO A CA 1
ATOM 823 C C . PRO A 1 106 ? -15.258 3.662 4.434 1 97.38 106 PRO A C 1
ATOM 825 O O . PRO A 1 106 ? -15.016 3.803 5.637 1 97.38 106 PRO A O 1
ATOM 828 N N . VAL A 1 107 ? -15.938 4.5 3.713 1 97.31 107 VAL A N 1
ATOM 829 C CA . VAL A 1 107 ? -16.578 5.664 4.3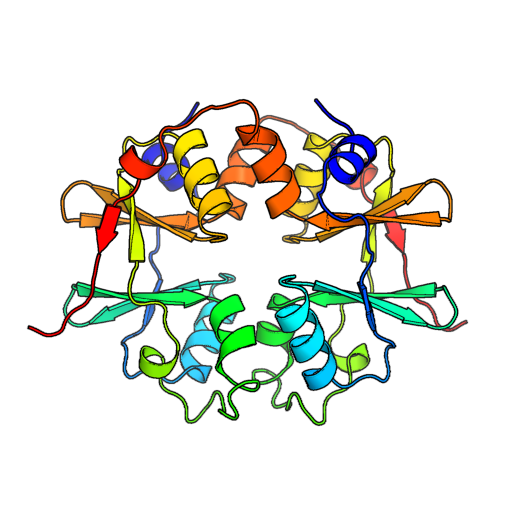2 1 97.31 107 VAL A CA 1
ATOM 830 C C . VAL A 1 107 ? -18.094 5.492 4.297 1 97.31 107 VAL A C 1
ATOM 832 O O . VAL A 1 107 ? -18.688 5.281 3.232 1 97.31 107 VAL A O 1
ATOM 835 N N . MET A 1 108 ? -18.594 5.617 5.504 1 96.69 108 MET A N 1
ATOM 836 C CA . MET A 1 108 ? -20.031 5.41 5.645 1 96.69 108 MET A CA 1
ATOM 837 C C . MET A 1 108 ? -20.734 6.711 6.004 1 96.69 108 MET A C 1
ATOM 839 O O . MET A 1 108 ? -20.203 7.52 6.766 1 96.69 108 MET A O 1
ATOM 843 N N . GLU A 1 109 ? -21.891 6.938 5.473 1 96.06 109 GLU A N 1
ATOM 844 C CA . GLU A 1 109 ? -22.875 7.918 5.926 1 96.06 109 GLU A CA 1
ATOM 845 C C . GLU A 1 109 ? -24.172 7.238 6.363 1 96.06 109 GLU A C 1
ATOM 847 O O . GLU A 1 109 ? -24.984 6.848 5.527 1 96.06 109 GLU A O 1
ATOM 852 N N . GLY A 1 110 ? -24.312 7.133 7.684 1 92.31 110 GLY A N 1
ATOM 853 C CA . GLY A 1 110 ? -25.344 6.215 8.141 1 92.31 110 GLY A CA 1
ATOM 854 C C . GLY A 1 110 ? -25.094 4.781 7.711 1 92.31 110 GLY A C 1
ATOM 855 O O . GLY A 1 110 ? -24.031 4.227 7.961 1 92.31 110 GLY A O 1
ATOM 856 N N . ASP A 1 111 ? -26.031 4.133 7.027 1 91.06 111 ASP A N 1
ATOM 857 C CA . ASP A 1 111 ? -25.906 2.746 6.59 1 91.06 111 ASP A CA 1
ATOM 858 C C . ASP A 1 111 ? -25.5 2.668 5.121 1 91.06 111 ASP A C 1
ATOM 860 O O . ASP A 1 111 ? -25.469 1.584 4.535 1 91.06 111 ASP A O 1
ATOM 864 N N . GLU A 1 112 ? -25.109 3.824 4.656 1 94.62 112 GLU A N 1
ATOM 865 C CA . GLU A 1 112 ? -24.781 3.871 3.232 1 94.62 112 GLU A CA 1
ATOM 866 C C . GLU A 1 112 ? -23.281 3.994 3.016 1 94.62 112 GLU A C 1
ATOM 868 O O . GLU A 1 112 ? -22.625 4.824 3.645 1 94.62 112 GLU A O 1
ATOM 873 N N . LEU A 1 113 ? -22.828 3.133 2.213 1 96.75 113 LEU A N 1
ATOM 874 C CA . LEU A 1 113 ? -21.453 3.254 1.751 1 96.75 113 LEU A CA 1
ATOM 875 C C . LEU A 1 113 ? -21.328 4.375 0.729 1 96.75 113 LEU A C 1
ATOM 877 O O . LEU A 1 113 ? -21.953 4.336 -0.331 1 96.75 113 LEU A O 1
ATOM 881 N N . ILE A 1 114 ? -20.422 5.379 1.006 1 96.94 114 ILE A N 1
ATOM 882 C CA . ILE A 1 114 ? -20.391 6.508 0.081 1 96.94 114 ILE A CA 1
ATOM 883 C C . ILE A 1 114 ? -19.031 6.543 -0.627 1 96.94 114 ILE A C 1
ATOM 885 O O . ILE A 1 114 ? -18.828 7.344 -1.544 1 96.94 114 ILE A O 1
ATOM 889 N N . GLY A 1 115 ? -18.078 5.727 -0.193 1 97.19 115 GLY A N 1
ATOM 890 C CA . GLY A 1 115 ? -16.812 5.672 -0.902 1 97.19 115 GLY A CA 1
ATOM 891 C C . GLY A 1 115 ? -15.742 4.902 -0.151 1 97.19 115 GLY A C 1
ATOM 892 O O . GLY A 1 115 ? -16 4.352 0.921 1 97.19 115 GLY A O 1
ATOM 893 N N . MET A 1 116 ? -14.594 4.793 -0.723 1 97.31 116 MET A N 1
ATOM 894 C CA . MET A 1 116 ? -13.383 4.211 -0.155 1 97.31 116 MET A CA 1
ATOM 895 C C . MET A 1 116 ? -12.25 5.234 -0.118 1 97.31 116 MET A C 1
ATOM 897 O O . MET A 1 116 ? -11.977 5.902 -1.119 1 97.31 116 MET A O 1
ATOM 901 N N . LEU A 1 117 ? -11.688 5.375 1.007 1 97.25 117 LEU A N 1
ATOM 902 C CA . LEU A 1 117 ? -10.57 6.297 1.205 1 97.25 117 LEU A CA 1
ATOM 903 C C . LEU A 1 117 ? -9.266 5.531 1.369 1 97.25 117 LEU A C 1
ATOM 905 O O . LEU A 1 117 ? -9.172 4.621 2.195 1 97.25 117 LEU A O 1
ATOM 909 N N . SER A 1 118 ? -8.289 5.855 0.545 1 97.69 118 SER A N 1
ATOM 910 C CA . SER A 1 118 ? -6.992 5.203 0.657 1 97.69 118 SER A CA 1
ATOM 911 C C . SER A 1 118 ? -5.969 6.113 1.332 1 97.69 118 SER A C 1
ATOM 913 O O . SER A 1 118 ? -6.199 7.316 1.472 1 97.69 118 SER A O 1
ATOM 915 N N . ILE A 1 119 ? -4.898 5.539 1.749 1 97.94 119 ILE A N 1
ATOM 916 C CA . ILE A 1 119 ? -3.803 6.305 2.324 1 97.94 119 ILE A CA 1
ATOM 917 C C . ILE A 1 119 ? -3.219 7.242 1.271 1 97.94 119 ILE A C 1
ATOM 919 O O . ILE A 1 119 ? -2.787 8.352 1.588 1 97.94 119 ILE A O 1
ATOM 923 N N . GLY A 1 120 ? -3.23 6.824 -0.045 1 97 120 GLY A N 1
ATOM 924 C CA . GLY A 1 120 ? -2.822 7.707 -1.126 1 97 120 GLY A CA 1
ATOM 925 C C . GLY A 1 120 ? -3.686 8.953 -1.239 1 97 120 GLY A C 1
ATOM 926 O O . GLY A 1 120 ? -3.178 10.047 -1.493 1 97 120 GLY A O 1
ATOM 927 N N . ASP A 1 121 ? -4.992 8.805 -1.053 1 96.5 121 ASP A N 1
ATOM 928 C CA . ASP A 1 121 ? -5.902 9.945 -1.062 1 96.5 121 ASP A CA 1
ATOM 929 C C . ASP A 1 121 ? -5.543 10.945 0.035 1 96.5 121 ASP A C 1
ATOM 931 O O . ASP A 1 121 ? -5.566 12.156 -0.189 1 96.5 121 ASP A O 1
ATOM 935 N N . LEU A 1 122 ? -5.262 10.398 1.245 1 96.56 122 LEU A N 1
ATOM 936 C CA . LEU A 1 122 ? -4.977 11.266 2.387 1 96.56 122 LEU A CA 1
ATOM 937 C C . LEU A 1 122 ? -3.662 12.008 2.188 1 96.56 122 LEU A C 1
ATOM 939 O O . LEU A 1 122 ? -3.578 13.211 2.461 1 96.56 122 LEU A O 1
ATOM 943 N N . VAL A 1 123 ? -2.666 11.328 1.682 1 96.12 123 VAL A N 1
ATOM 944 C CA . VAL A 1 123 ? -1.367 11.945 1.437 1 96.12 123 VAL A CA 1
ATOM 945 C C . VAL A 1 123 ? -1.493 13 0.335 1 96.12 123 VAL A C 1
ATOM 947 O O . VAL A 1 123 ? -0.942 14.094 0.449 1 96.12 123 VAL A O 1
ATOM 950 N N . LYS A 1 124 ? -2.215 12.664 -0.702 1 94.94 124 LYS A N 1
ATOM 951 C CA . LYS A 1 124 ? -2.469 13.633 -1.761 1 94.94 124 LYS A CA 1
ATOM 952 C C . LYS A 1 124 ? -3.156 14.875 -1.21 1 94.94 124 LYS A C 1
ATOM 954 O O . LYS A 1 124 ? -2.82 16 -1.594 1 94.94 124 LYS A O 1
ATOM 959 N N . ASP A 1 125 ? -4.078 14.633 -0.394 1 93.56 125 ASP A N 1
ATOM 960 C CA . ASP A 1 125 ? -4.809 15.75 0.207 1 93.56 125 ASP A CA 1
ATOM 961 C C . ASP A 1 125 ? -3.873 16.656 1 1 93.56 125 ASP A C 1
ATOM 963 O O . ASP A 1 125 ? -4.047 17.875 1.014 1 93.56 125 ASP A O 1
ATOM 967 N N . ILE A 1 126 ? -2.938 16.125 1.699 1 92.19 126 ILE A N 1
ATOM 968 C CA . ILE A 1 126 ? -1.991 16.859 2.521 1 92.19 126 ILE A CA 1
ATOM 969 C C . ILE A 1 126 ? -1.115 17.734 1.632 1 92.19 126 ILE A C 1
ATOM 971 O O . ILE A 1 126 ? -0.841 18.891 1.966 1 92.19 126 ILE A O 1
ATOM 975 N N . ILE A 1 127 ? -0.691 17.234 0.451 1 90.62 127 ILE A N 1
ATOM 976 C CA . ILE A 1 127 ? 0.317 17.938 -0.334 1 90.62 127 ILE A CA 1
ATOM 977 C C . ILE A 1 127 ? -0.362 18.766 -1.421 1 90.62 127 ILE A C 1
ATOM 979 O O . ILE A 1 127 ? 0.3 19.516 -2.145 1 90.62 127 ILE A O 1
ATOM 983 N N . SER A 1 128 ? -1.632 18.641 -1.776 1 82.81 128 SER A N 1
ATOM 984 C CA . SER A 1 128 ? -2.338 19.297 -2.873 1 82.81 128 SER A CA 1
ATOM 985 C C . SER A 1 128 ? -2.141 20.812 -2.832 1 82.81 128 SER A C 1
ATOM 987 O O . SER A 1 128 ? -2.113 21.469 -3.877 1 82.81 128 SER A O 1
ATOM 989 N N . GLU A 1 129 ? -1.882 21.344 -1.688 1 68.25 129 GLU A N 1
ATOM 990 C CA . GLU A 1 129 ? -1.752 22.797 -1.632 1 68.25 129 GLU A CA 1
ATOM 991 C C . GLU A 1 129 ? -0.297 23.234 -1.792 1 68.25 129 GLU A C 1
ATOM 993 O O . GLU A 1 129 ? -0.014 24.406 -1.991 1 68.25 129 GLU A O 1
ATOM 998 N N . GLN A 1 130 ? 0.518 22.219 -1.888 1 67.81 130 GLN A N 1
ATOM 999 C CA . GLN A 1 130 ? 1.928 22.594 -1.934 1 67.81 130 GLN A CA 1
ATOM 1000 C C . GLN A 1 130 ? 2.492 22.438 -3.344 1 67.81 130 GLN A C 1
ATOM 1002 O O . GLN A 1 130 ? 2.09 21.547 -4.082 1 67.81 130 GLN A O 1
ATOM 1007 N N . GLN A 1 131 ? 2.697 23.5 -4.145 1 63.12 131 GLN A N 1
ATOM 1008 C CA . GLN A 1 131 ? 3.32 23.469 -5.465 1 63.12 131 GLN A CA 1
ATOM 1009 C C . GLN A 1 131 ? 4.789 23.078 -5.371 1 63.12 131 GLN A C 1
ATOM 1011 O O . GLN A 1 131 ? 5.609 23.828 -4.828 1 63.12 131 GLN A O 1
ATOM 1016 N N . PHE A 1 132 ? 4.961 21.781 -5.355 1 66.19 132 PHE A N 1
ATOM 1017 C CA . PHE A 1 132 ? 6.363 21.391 -5.418 1 66.19 132 PHE A CA 1
ATOM 1018 C C . PHE A 1 132 ? 6.824 21.25 -6.863 1 66.19 132 PHE A C 1
ATOM 1020 O O . PHE A 1 132 ? 6.039 20.859 -7.73 1 66.19 132 PHE A O 1
ATOM 1027 N N . ILE A 1 133 ? 7.977 21.953 -7.23 1 67.69 133 ILE A N 1
ATOM 1028 C CA . ILE A 1 133 ? 8.602 21.578 -8.492 1 67.69 133 ILE A CA 1
ATOM 1029 C C . ILE A 1 133 ? 9.172 20.172 -8.383 1 67.69 133 ILE A C 1
ATOM 1031 O O . ILE A 1 133 ? 10.328 19.984 -7.992 1 67.69 133 ILE A O 1
ATOM 1035 N N . ILE A 1 134 ? 8.391 19.25 -8.453 1 69.69 134 ILE A N 1
ATOM 1036 C CA . ILE A 1 134 ? 8.656 17.844 -8.195 1 69.69 134 ILE A CA 1
ATOM 1037 C C . ILE A 1 134 ? 9.883 17.406 -8.992 1 69.69 134 ILE A C 1
ATOM 1039 O O . ILE A 1 134 ? 10.695 16.609 -8.508 1 69.69 134 ILE A O 1
ATOM 1043 N N . GLU A 1 135 ? 10.039 17.906 -10.102 1 69.06 135 GLU A N 1
ATOM 1044 C CA . GLU A 1 135 ? 11.18 17.516 -10.93 1 69.06 135 GLU A CA 1
ATOM 1045 C C . GLU A 1 135 ? 12.5 17.812 -10.211 1 69.06 135 GLU A C 1
ATOM 1047 O O . GLU A 1 135 ? 13.484 17.109 -10.414 1 69.06 135 GLU A O 1
ATOM 1052 N N . GLN A 1 136 ? 12.383 18.688 -9.398 1 68.75 136 GLN A N 1
ATOM 1053 C CA . GLN A 1 136 ? 13.594 19.078 -8.688 1 68.75 136 GLN A CA 1
ATOM 1054 C C . GLN A 1 136 ? 13.859 18.141 -7.516 1 68.75 13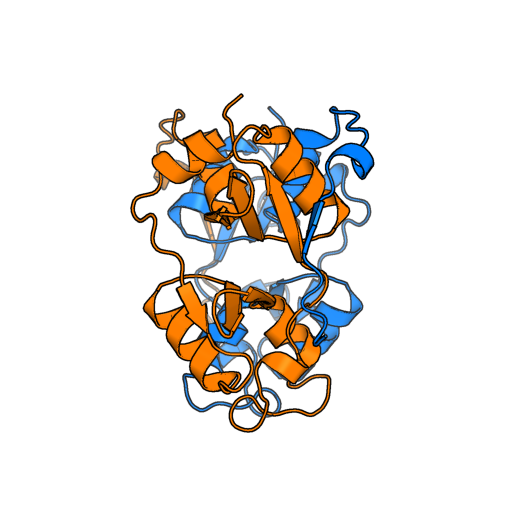6 GLN A C 1
ATOM 1056 O O . GLN A 1 136 ? 14.984 18.062 -7.004 1 68.75 136 GLN A O 1
ATOM 1061 N N . LEU A 1 137 ? 12.883 17.391 -7.289 1 73.44 137 LEU A N 1
ATOM 1062 C CA . LEU A 1 137 ? 12.992 16.531 -6.113 1 73.44 137 LEU A CA 1
ATOM 1063 C C . LEU A 1 137 ? 13.445 15.133 -6.5 1 73.44 137 LEU A C 1
ATOM 1065 O O . LEU A 1 137 ? 13.953 14.383 -5.66 1 73.44 137 LEU A O 1
ATOM 1069 N N . GLU A 1 138 ? 13.359 14.898 -7.727 1 77.31 138 GLU A N 1
ATOM 1070 C CA . GLU A 1 138 ? 13.531 13.531 -8.195 1 77.31 138 GLU A CA 1
ATOM 1071 C C . GLU A 1 138 ? 15.008 13.172 -8.32 1 77.31 138 GLU A C 1
ATOM 1073 O O . GLU A 1 138 ? 15.781 13.914 -8.914 1 77.31 138 GLU A O 1
ATOM 1078 N N . HIS A 1 139 ? 15.398 12.141 -7.637 1 83.44 139 HIS A N 1
ATOM 1079 C CA . HIS A 1 139 ? 16.688 11.477 -7.824 1 83.44 139 HIS A CA 1
ATOM 1080 C C . HIS A 1 139 ? 16.484 10 -8.148 1 83.44 139 HIS A C 1
ATOM 1082 O O . HIS A 1 139 ? 15.578 9.359 -7.621 1 83.44 139 HIS A O 1
ATOM 1088 N N . TYR A 1 140 ? 17.359 9.555 -9.203 1 83.62 140 TYR A N 1
ATOM 1089 C CA . TYR A 1 140 ? 17.203 8.18 -9.672 1 83.62 140 TYR A CA 1
ATOM 1090 C C . TYR A 1 140 ? 18.484 7.383 -9.492 1 83.62 140 TYR A C 1
ATOM 1092 O O . TYR A 1 140 ? 19.578 7.926 -9.617 1 83.62 140 TYR A O 1
ATOM 1100 N N . ILE A 1 141 ? 18.312 6.188 -9.008 1 79.19 141 ILE A N 1
ATOM 1101 C CA . ILE A 1 141 ? 19.328 5.16 -9.133 1 79.19 141 ILE A CA 1
ATOM 1102 C C . ILE A 1 141 ? 18.922 4.16 -10.211 1 79.19 141 ILE A C 1
ATOM 1104 O O . ILE A 1 141 ? 17.812 3.627 -10.188 1 79.19 141 ILE A O 1
ATOM 1108 N N . THR A 1 142 ? 19.688 4.113 -11.43 1 69.38 142 THR A N 1
ATOM 1109 C CA . THR A 1 142 ? 19.391 3.146 -12.477 1 69.38 142 THR A CA 1
ATOM 1110 C C . THR A 1 142 ? 20.328 1.948 -12.391 1 69.38 142 THR A C 1
ATOM 1112 O O . THR A 1 142 ? 21.531 2.111 -12.211 1 69.38 142 THR A O 1
ATOM 1115 N N . GLY A 1 143 ? 20.141 0.87 -11.758 1 59.81 143 GLY A N 1
ATOM 1116 C CA . GLY A 1 143 ? 20.953 -0.34 -11.68 1 59.81 143 GLY A CA 1
ATOM 1117 C C . GLY A 1 143 ? 21.469 -0.799 -13.031 1 59.81 143 GLY A C 1
ATOM 1118 O O . GLY A 1 143 ? 21.344 -1.975 -13.383 1 59.81 143 GLY A O 1
ATOM 1119 N N . GLY A 1 144 ? 21.844 -0.026 -14.031 1 47.97 144 GLY A N 1
ATOM 1120 C CA . GLY A 1 144 ? 22.391 -0.665 -15.211 1 47.97 144 GLY A CA 1
ATOM 1121 C C . GLY A 1 144 ? 23.656 -1.444 -14.93 1 47.97 144 GLY A C 1
ATOM 1122 O O . GLY A 1 144 ? 24.344 -1.186 -13.938 1 47.97 144 GLY A O 1
ATOM 1123 N N . GLY A 1 145 ? 23.688 -2.756 -15.172 1 38.66 145 GLY A N 1
ATOM 1124 C CA . GLY A 1 145 ? 24.891 -3.465 -15.578 1 38.66 145 GLY A CA 1
ATOM 1125 C C . GLY A 1 145 ? 25.812 -2.623 -16.438 1 38.66 145 GLY A C 1
ATOM 1126 O O . GLY A 1 145 ? 25.422 -2.168 -17.516 1 38.66 145 GLY A O 1
ATOM 1127 N N . ARG A 1 146 ? 26.734 -1.794 -15.969 1 26.64 146 ARG A N 1
ATOM 1128 C CA . ARG A 1 146 ? 27.891 -1.744 -16.844 1 26.64 146 ARG A CA 1
ATOM 1129 C C . ARG A 1 146 ? 28.516 -3.129 -17.016 1 26.64 146 ARG A C 1
ATOM 1131 O O . ARG A 1 146 ? 28.531 -3.922 -16.078 1 26.64 146 ARG A O 1
ATOM 1138 N N . MET B 1 1 ? 7.93 20.719 10.016 1 81 1 MET B N 1
ATOM 1139 C CA . MET B 1 1 ? 8.188 19.734 8.969 1 81 1 MET B CA 1
ATOM 1140 C C . MET B 1 1 ? 9.492 19 9.234 1 81 1 MET B C 1
ATOM 1142 O O . MET B 1 1 ? 10.484 19.594 9.641 1 81 1 MET B O 1
ATOM 1146 N N . LYS B 1 2 ? 9.469 17.688 9.258 1 94.44 2 LYS B N 1
ATOM 1147 C CA . LYS B 1 2 ? 10.633 16.844 9.523 1 94.44 2 LYS B CA 1
ATOM 1148 C C . LYS B 1 2 ? 11.336 16.438 8.234 1 94.44 2 LYS B C 1
ATOM 1150 O O . LYS B 1 2 ? 10.766 16.578 7.145 1 94.44 2 LYS B O 1
ATOM 1155 N N . THR B 1 3 ? 12.609 16.141 8.391 1 96.88 3 THR B N 1
ATOM 1156 C CA . THR B 1 3 ? 13.352 15.594 7.262 1 96.88 3 THR B CA 1
ATOM 1157 C C . THR B 1 3 ? 13.18 14.078 7.184 1 96.88 3 THR B C 1
ATOM 1159 O O . THR B 1 3 ? 12.727 13.453 8.141 1 96.88 3 THR B O 1
ATOM 1162 N N . ALA B 1 4 ? 13.617 13.555 5.992 1 97.31 4 ALA B N 1
ATOM 1163 C CA . ALA B 1 4 ? 13.609 12.102 5.812 1 97.31 4 ALA B CA 1
ATOM 1164 C C . ALA B 1 4 ? 14.453 11.406 6.875 1 97.31 4 ALA B C 1
ATOM 1166 O O . ALA B 1 4 ? 14.031 10.406 7.457 1 97.31 4 ALA B O 1
ATOM 1167 N N . ARG B 1 5 ? 15.586 12 7.16 1 97.44 5 ARG B N 1
ATOM 1168 C CA . ARG B 1 5 ? 16.484 11.438 8.172 1 97.44 5 ARG B CA 1
ATOM 1169 C C . ARG B 1 5 ? 15.797 11.375 9.531 1 97.44 5 ARG B C 1
ATOM 1171 O O . ARG B 1 5 ? 15.883 10.367 10.234 1 97.44 5 ARG B O 1
ATOM 1178 N N . GLN B 1 6 ? 15.18 12.398 9.914 1 97.38 6 GLN B N 1
ATOM 1179 C CA . GLN B 1 6 ? 14.539 12.477 11.219 1 97.38 6 GLN B CA 1
ATOM 1180 C C . GLN B 1 6 ? 13.438 11.43 11.359 1 97.38 6 GLN B C 1
ATOM 1182 O O . GLN B 1 6 ? 13.266 10.836 12.43 1 97.38 6 GLN B O 1
ATOM 1187 N N . VAL B 1 7 ? 12.656 11.25 10.266 1 97.19 7 VAL B N 1
ATOM 1188 C CA . VAL B 1 7 ? 11.609 10.234 10.305 1 97.19 7 VAL B CA 1
ATOM 1189 C C . VAL B 1 7 ? 12.242 8.844 10.438 1 97.19 7 VAL B C 1
ATOM 1191 O O . VAL B 1 7 ? 11.781 8.023 11.227 1 97.19 7 VAL B O 1
ATOM 1194 N N . LEU B 1 8 ? 13.328 8.609 9.695 1 97.19 8 LEU B N 1
ATOM 1195 C CA . LEU B 1 8 ? 14.023 7.324 9.773 1 97.19 8 LEU B CA 1
ATOM 1196 C C . LEU B 1 8 ? 14.492 7.047 11.203 1 97.19 8 LEU B C 1
ATOM 1198 O O . LEU B 1 8 ? 14.367 5.922 11.695 1 97.19 8 LEU B O 1
ATOM 1202 N N . GLU B 1 9 ? 14.984 8.07 11.82 1 95.94 9 GLU B N 1
ATOM 1203 C CA . GLU B 1 9 ? 15.547 7.926 13.164 1 95.94 9 GLU B CA 1
ATOM 1204 C C . GLU B 1 9 ? 14.461 7.633 14.188 1 95.94 9 GLU B C 1
ATOM 1206 O O . GLU B 1 9 ? 14.742 7.102 15.266 1 95.94 9 GLU B O 1
ATOM 1211 N N . SER B 1 10 ? 13.242 8.008 13.859 1 93.69 10 SER B N 1
ATOM 1212 C CA . SER B 1 10 ? 12.141 7.797 14.797 1 93.69 10 SER B CA 1
ATOM 1213 C C . SER B 1 10 ? 11.57 6.391 14.672 1 93.69 10 SER B C 1
ATOM 1215 O O . SER B 1 10 ? 10.766 5.965 15.508 1 93.69 10 SER B O 1
ATOM 1217 N N . LYS B 1 11 ? 11.984 5.625 13.648 1 94.31 11 LYS B N 1
ATOM 1218 C CA . LYS B 1 11 ? 11.477 4.266 13.461 1 94.31 11 LYS B CA 1
ATOM 1219 C C . LYS B 1 11 ? 11.992 3.332 14.555 1 94.31 11 LYS B C 1
ATOM 1221 O O . LYS B 1 11 ? 13.102 3.506 15.055 1 94.31 11 LYS B O 1
ATOM 1226 N N . PRO B 1 12 ? 11.141 2.342 14.812 1 89.94 12 PRO B N 1
ATOM 1227 C CA . PRO B 1 12 ? 11.609 1.374 15.812 1 89.94 12 PRO B CA 1
ATOM 1228 C C . PRO B 1 12 ? 12.859 0.616 15.359 1 89.94 12 PRO B C 1
ATOM 1230 O O . PRO B 1 12 ? 13.719 0.286 16.172 1 89.94 12 PRO B O 1
ATOM 1233 N N . SER B 1 13 ? 12.953 0.278 14.07 1 89.31 13 SER B N 1
ATOM 1234 C CA . SER B 1 13 ? 14.117 -0.389 13.492 1 89.31 13 SER B CA 1
ATOM 1235 C C . SER B 1 13 ? 14.648 0.375 12.281 1 89.31 13 SER B C 1
ATOM 1237 O O . SER B 1 13 ? 13.867 0.88 11.469 1 89.31 13 SER B O 1
ATOM 1239 N N . GLN B 1 14 ? 15.898 0.448 12.211 1 85.69 14 GLN B N 1
ATOM 1240 C CA . GLN B 1 14 ? 16.531 1.123 11.086 1 85.69 14 GLN B CA 1
ATOM 1241 C C . GLN B 1 14 ? 17.062 0.116 10.078 1 85.69 14 GLN B C 1
ATOM 1243 O O . GLN B 1 14 ? 17.844 0.476 9.18 1 85.69 14 GLN B O 1
ATOM 1248 N N . ALA B 1 15 ? 16.641 -1.082 10.242 1 92.06 15 ALA B N 1
ATOM 1249 C CA . ALA B 1 15 ? 17.125 -2.141 9.367 1 92.06 15 ALA B CA 1
ATOM 1250 C C . ALA B 1 15 ? 16.656 -1.93 7.934 1 92.06 15 ALA B C 1
ATOM 1252 O O . ALA B 1 15 ? 15.516 -1.524 7.703 1 92.06 15 ALA B O 1
ATOM 1253 N N . ILE B 1 16 ? 17.562 -2.17 7.078 1 95.19 16 ILE B N 1
ATOM 1254 C CA . ILE B 1 16 ? 17.266 -2.172 5.652 1 95.19 16 ILE B CA 1
ATOM 1255 C C . ILE B 1 16 ? 17.203 -3.609 5.141 1 95.19 16 ILE B C 1
ATOM 1257 O O . ILE B 1 16 ? 18.188 -4.34 5.199 1 95.19 16 ILE B O 1
ATOM 1261 N N . TYR B 1 17 ? 16.109 -4.016 4.645 1 97.75 17 TYR B N 1
ATOM 1262 C CA . TYR B 1 17 ? 15.945 -5.367 4.129 1 97.75 17 TYR B CA 1
ATOM 1263 C C . TYR B 1 17 ? 16.031 -5.387 2.607 1 97.75 17 TYR B C 1
ATOM 1265 O O . TYR B 1 17 ? 15.461 -4.516 1.94 1 97.75 17 TYR B O 1
ATOM 1273 N N . SER B 1 18 ? 16.766 -6.301 2.104 1 98.62 18 SER B N 1
ATOM 1274 C CA . SER B 1 18 ? 17 -6.406 0.667 1 98.62 18 SER B CA 1
ATOM 1275 C C . SER B 1 18 ? 17.109 -7.863 0.229 1 98.62 18 SER B C 1
ATOM 1277 O O . SER B 1 18 ? 17.234 -8.766 1.065 1 98.62 18 SER B O 1
ATOM 1279 N N . VAL B 1 19 ? 16.984 -8.109 -1.027 1 98.81 19 VAL B N 1
ATOM 1280 C CA . VAL B 1 19 ? 17.203 -9.398 -1.669 1 98.81 19 VAL B CA 1
ATOM 1281 C C . VAL B 1 19 ? 18.094 -9.227 -2.896 1 98.81 19 VAL B C 1
ATOM 1283 O O . VAL B 1 19 ? 18.172 -8.133 -3.459 1 98.81 19 VAL B O 1
ATOM 1286 N N . PRO B 1 20 ? 18.812 -10.289 -3.279 1 98.69 20 PRO B N 1
ATOM 1287 C CA . PRO B 1 20 ? 19.5 -10.227 -4.57 1 98.69 20 PRO B CA 1
ATOM 1288 C C . PRO B 1 20 ? 18.562 -10.383 -5.754 1 98.69 20 PRO B C 1
ATOM 1290 O O . PRO B 1 20 ? 17.453 -10.898 -5.598 1 98.69 20 PRO B O 1
ATOM 1293 N N . PRO B 1 21 ? 18.969 -9.883 -6.945 1 98.62 21 PRO B N 1
ATOM 1294 C CA . PRO B 1 21 ? 18.109 -9.984 -8.125 1 98.62 21 PRO B CA 1
ATOM 1295 C C . PRO B 1 21 ? 17.812 -11.43 -8.516 1 98.62 21 PRO B C 1
ATOM 1297 O O . PRO B 1 21 ? 16.859 -11.695 -9.25 1 98.62 21 PRO B O 1
ATOM 1300 N N . THR B 1 22 ? 18.562 -12.398 -7.953 1 98.75 22 THR B N 1
ATOM 1301 C CA . THR B 1 22 ? 18.453 -13.797 -8.344 1 98.75 22 THR B CA 1
ATOM 1302 C C . THR B 1 22 ? 17.516 -14.547 -7.387 1 98.75 22 THR B C 1
ATOM 1304 O O . THR B 1 22 ? 17.219 -15.727 -7.598 1 98.75 22 THR B O 1
ATOM 1307 N N . ALA B 1 23 ? 17.125 -13.914 -6.305 1 98.88 23 ALA B N 1
ATOM 1308 C CA . ALA B 1 23 ? 16.125 -14.539 -5.438 1 98.88 23 ALA B CA 1
ATOM 1309 C C . ALA B 1 23 ? 14.805 -14.75 -6.172 1 98.88 23 ALA B C 1
ATOM 1311 O O . ALA B 1 23 ? 14.516 -14.047 -7.145 1 98.88 23 ALA B O 1
ATOM 1312 N N . THR B 1 24 ? 14.016 -15.719 -5.75 1 98.94 24 THR B N 1
ATOM 1313 C CA . THR B 1 24 ? 12.672 -15.875 -6.309 1 98.94 24 THR B CA 1
ATOM 1314 C C . THR B 1 24 ? 11.711 -14.867 -5.691 1 98.94 24 THR B C 1
ATOM 1316 O O . THR B 1 24 ? 11.938 -14.375 -4.586 1 98.94 24 THR B O 1
ATOM 1319 N N . VAL B 1 25 ? 10.664 -14.625 -6.367 1 98.94 25 VAL B N 1
ATOM 1320 C CA . VAL B 1 25 ? 9.602 -13.773 -5.836 1 98.94 25 VAL B CA 1
ATOM 1321 C C . VAL B 1 25 ? 9.023 -14.398 -4.57 1 98.94 25 VAL B C 1
ATOM 1323 O O . VAL B 1 25 ? 8.688 -13.688 -3.619 1 98.94 25 VAL B O 1
ATOM 1326 N N . TYR B 1 26 ? 9.008 -15.68 -4.516 1 98.94 26 TYR B N 1
ATOM 1327 C CA . TYR B 1 26 ? 8.516 -16.391 -3.338 1 98.94 26 TYR B CA 1
ATOM 1328 C C . TYR B 1 26 ? 9.352 -16.062 -2.111 1 98.94 26 TYR B C 1
ATOM 1330 O O . TYR B 1 26 ? 8.812 -15.734 -1.05 1 98.94 26 TYR B O 1
ATOM 1338 N N . THR B 1 27 ? 10.633 -16.125 -2.312 1 98.88 27 THR B N 1
ATOM 1339 C CA . THR B 1 27 ? 11.547 -15.82 -1.213 1 98.88 27 THR B CA 1
ATOM 1340 C C . THR B 1 27 ? 11.375 -14.375 -0.754 1 98.88 27 THR B C 1
ATOM 1342 O O . THR B 1 27 ? 11.414 -14.094 0.445 1 98.88 27 THR B O 1
ATOM 1345 N N . ALA B 1 28 ? 11.219 -13.523 -1.698 1 98.94 28 ALA B N 1
ATOM 1346 C CA . ALA B 1 28 ? 10.992 -12.117 -1.369 1 98.94 28 ALA B CA 1
ATOM 1347 C C . ALA B 1 28 ? 9.711 -11.938 -0.562 1 98.94 28 ALA B C 1
ATOM 1349 O O . ALA B 1 28 ? 9.688 -11.195 0.422 1 98.94 28 ALA B O 1
ATOM 1350 N N . LEU B 1 29 ? 8.633 -12.625 -0.941 1 98.94 29 LEU B N 1
ATOM 1351 C CA . LEU B 1 29 ? 7.359 -12.531 -0.234 1 98.94 29 LEU B CA 1
ATOM 1352 C C . LEU B 1 29 ? 7.48 -13.086 1.181 1 98.94 29 LEU B C 1
ATOM 1354 O O . LEU B 1 29 ? 6.895 -12.539 2.119 1 98.94 29 LEU B O 1
ATOM 1358 N N . GLN B 1 30 ? 8.25 -14.133 1.351 1 98.94 30 GLN B N 1
ATOM 1359 C CA . GLN B 1 30 ? 8.5 -14.688 2.678 1 98.94 30 GLN B CA 1
ATOM 1360 C C . GLN B 1 30 ? 9.188 -13.672 3.58 1 98.94 30 GLN B C 1
ATOM 1362 O O . GLN B 1 30 ? 8.797 -13.5 4.738 1 98.94 30 GLN B O 1
ATOM 1367 N N . LEU B 1 31 ? 10.164 -13.047 3.041 1 98.88 31 LEU B N 1
ATOM 1368 C CA . LEU B 1 31 ? 10.906 -1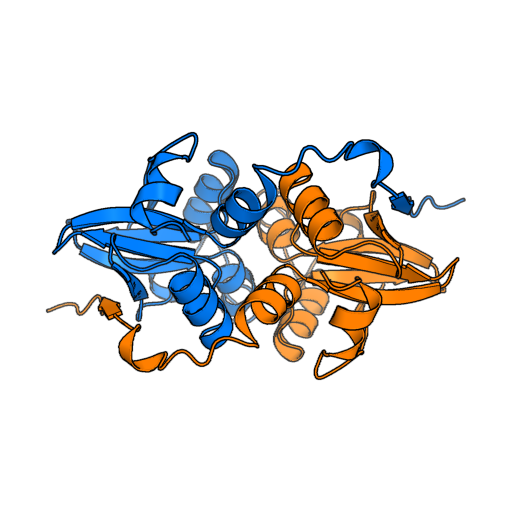2.055 3.812 1 98.88 31 LEU B CA 1
ATOM 1369 C C . LEU B 1 31 ? 10.016 -10.867 4.172 1 98.88 31 LEU B C 1
ATOM 1371 O O . LEU B 1 31 ? 10.055 -10.375 5.301 1 98.88 31 LEU B O 1
ATOM 1375 N N . MET B 1 32 ? 9.188 -10.398 3.205 1 98.69 32 MET B N 1
ATOM 1376 C CA . MET B 1 32 ? 8.25 -9.312 3.486 1 98.69 32 MET B CA 1
ATOM 1377 C C . MET B 1 32 ? 7.312 -9.688 4.625 1 98.69 32 MET B C 1
ATOM 1379 O O . MET B 1 32 ? 7.055 -8.875 5.52 1 98.69 32 MET B O 1
ATOM 1383 N N . ALA B 1 33 ? 6.816 -10.883 4.547 1 98.75 33 ALA B N 1
ATOM 1384 C CA . ALA B 1 33 ? 5.891 -11.352 5.574 1 98.75 33 ALA B CA 1
ATOM 1385 C C . ALA B 1 33 ? 6.582 -11.438 6.934 1 98.75 33 ALA B C 1
ATOM 1387 O O . ALA B 1 33 ? 6.035 -11 7.945 1 98.75 33 ALA B O 1
ATOM 1388 N N . GLU B 1 34 ? 7.754 -11.969 6.949 1 98.44 34 GLU B N 1
ATOM 1389 C CA . GLU B 1 34 ? 8.531 -12.148 8.172 1 98.44 34 GLU B CA 1
ATOM 1390 C C . GLU B 1 34 ? 8.805 -10.812 8.852 1 98.44 34 GLU B C 1
ATOM 1392 O O . GLU B 1 34 ? 8.695 -10.695 10.078 1 98.44 34 GLU B O 1
ATOM 1397 N N . LYS B 1 35 ? 9.102 -9.789 8.078 1 97.62 35 LYS B N 1
ATOM 1398 C CA . LYS B 1 35 ? 9.531 -8.508 8.641 1 97.62 35 LYS B CA 1
ATOM 1399 C C . LYS B 1 35 ? 8.375 -7.523 8.719 1 97.62 35 LYS B C 1
ATOM 1401 O O . LYS B 1 35 ? 8.516 -6.434 9.281 1 97.62 35 LYS B O 1
ATOM 1406 N N . GLY B 1 36 ? 7.211 -7.875 8.109 1 96.81 36 GLY B N 1
ATOM 1407 C CA . GLY B 1 36 ? 6.035 -7.023 8.156 1 96.81 36 GLY B CA 1
ATOM 1408 C C . GLY B 1 36 ? 6.156 -5.789 7.285 1 96.81 36 GLY B C 1
ATOM 1409 O O . GLY B 1 36 ? 5.711 -4.703 7.664 1 96.81 36 GLY B O 1
ATOM 1410 N N . ILE B 1 37 ? 6.867 -5.965 6.133 1 97.38 37 ILE B N 1
ATOM 1411 C CA . ILE B 1 37 ? 7.074 -4.82 5.254 1 97.38 37 ILE B CA 1
ATOM 1412 C C . ILE B 1 37 ? 6.512 -5.125 3.869 1 97.38 37 ILE B C 1
ATOM 1414 O O . ILE B 1 37 ? 6.242 -6.285 3.543 1 97.38 37 ILE B O 1
ATOM 1418 N N . GLY B 1 38 ? 6.262 -4.074 3.039 1 98.06 38 GLY B N 1
ATOM 1419 C CA . GLY B 1 38 ? 5.57 -4.258 1.773 1 98.06 38 GLY B CA 1
ATOM 1420 C C . GLY B 1 38 ? 6.473 -4.059 0.568 1 98.06 38 GLY B C 1
ATOM 1421 O O . GLY B 1 38 ? 6 -4.047 -0.57 1 98.06 38 GLY B O 1
ATOM 1422 N N . ALA B 1 39 ? 7.781 -3.834 0.841 1 98.56 39 ALA B N 1
ATOM 1423 C CA . ALA B 1 39 ? 8.742 -3.686 -0.253 1 98.56 39 ALA B CA 1
ATOM 1424 C C . ALA B 1 39 ? 10.148 -4.055 0.198 1 98.56 39 ALA B C 1
ATOM 1426 O O . ALA B 1 39 ? 10.461 -3.992 1.39 1 98.56 39 ALA B O 1
ATOM 1427 N N . LEU B 1 40 ? 10.938 -4.438 -0.789 1 98.75 40 LEU B N 1
ATOM 1428 C CA . LEU B 1 40 ? 12.344 -4.777 -0.585 1 98.75 40 LEU B CA 1
ATOM 1429 C C . LEU B 1 40 ? 13.227 -4.074 -1.61 1 98.75 40 LEU B C 1
ATOM 1431 O O . LEU B 1 40 ? 12.867 -3.982 -2.787 1 98.75 40 LEU B O 1
ATOM 1435 N N . LEU B 1 41 ? 14.359 -3.646 -1.101 1 98.5 41 LEU B N 1
ATOM 1436 C CA . LEU B 1 41 ? 15.391 -3.246 -2.053 1 98.5 41 LEU B CA 1
ATOM 1437 C C . LEU B 1 41 ? 16.031 -4.465 -2.709 1 98.5 41 LEU B C 1
ATOM 1439 O O . LEU B 1 41 ? 16.125 -5.527 -2.092 1 98.5 41 LEU B O 1
ATOM 1443 N N . VAL B 1 42 ? 16.344 -4.293 -3.945 1 98.75 42 VAL B N 1
ATOM 1444 C CA . VAL B 1 42 ? 17.125 -5.301 -4.656 1 98.75 42 VAL B CA 1
ATOM 1445 C C . VAL B 1 42 ? 18.562 -4.836 -4.793 1 98.75 42 VAL B C 1
ATOM 1447 O O . VAL B 1 42 ? 18.844 -3.873 -5.512 1 98.75 42 VAL B O 1
ATOM 1450 N N . ILE B 1 43 ? 19.438 -5.527 -4.109 1 97.75 43 ILE B N 1
ATOM 1451 C CA . ILE B 1 43 ? 20.844 -5.102 -4.023 1 97.75 43 ILE B CA 1
ATOM 1452 C C . ILE B 1 43 ? 21.75 -6.25 -4.445 1 97.75 43 ILE B C 1
ATOM 1454 O O . ILE B 1 43 ? 21.531 -7.402 -4.07 1 97.75 43 ILE B O 1
ATOM 1458 N N . GLU B 1 44 ? 22.656 -5.93 -5.238 1 96.88 44 GLU B N 1
ATOM 1459 C CA . GLU B 1 44 ? 23.719 -6.852 -5.625 1 96.88 44 GLU B CA 1
ATOM 1460 C C . GLU B 1 44 ? 25.094 -6.184 -5.543 1 96.88 44 GLU B C 1
ATOM 1462 O O . GLU B 1 44 ? 25.312 -5.129 -6.152 1 96.88 44 GLU B O 1
ATOM 1467 N N . HIS B 1 45 ? 26.031 -6.766 -4.77 1 94.5 45 HIS B N 1
ATOM 1468 C CA . HIS B 1 45 ? 27.391 -6.258 -4.605 1 94.5 45 HIS B CA 1
ATOM 1469 C C . HIS B 1 45 ? 27.391 -4.801 -4.156 1 94.5 45 HIS B C 1
ATOM 1471 O O . HIS B 1 45 ? 28.125 -3.975 -4.711 1 94.5 45 HIS B O 1
ATOM 1477 N N . GLY B 1 46 ? 26.406 -4.43 -3.299 1 92.12 46 GLY B N 1
ATOM 1478 C CA . GLY B 1 46 ? 26.359 -3.107 -2.691 1 92.12 46 GLY B CA 1
ATOM 1479 C C . GLY B 1 46 ? 25.656 -2.078 -3.555 1 92.12 46 GLY B C 1
ATOM 1480 O O . GLY B 1 46 ? 25.5 -0.923 -3.152 1 92.12 46 GLY B O 1
ATOM 1481 N N . GLU B 1 47 ? 25.203 -2.541 -4.723 1 94.44 47 GLU B N 1
ATOM 1482 C CA . GLU B 1 47 ? 24.516 -1.622 -5.629 1 94.44 47 GLU B CA 1
ATOM 1483 C C . GLU B 1 47 ? 23.016 -1.848 -5.617 1 94.44 47 GLU B C 1
ATOM 1485 O O . GLU B 1 47 ? 22.547 -2.99 -5.656 1 94.44 47 GLU B O 1
ATOM 1490 N N . ILE B 1 48 ? 22.359 -0.788 -5.562 1 96.12 48 ILE B N 1
ATOM 1491 C CA . ILE B 1 48 ? 20.906 -0.86 -5.652 1 96.12 48 ILE B CA 1
ATOM 1492 C C . ILE B 1 48 ? 20.484 -1.073 -7.109 1 96.12 48 ILE B C 1
ATOM 1494 O O . ILE B 1 48 ? 20.734 -0.223 -7.965 1 96.12 48 ILE B O 1
ATOM 1498 N N . LEU B 1 49 ? 19.781 -2.17 -7.375 1 97.25 49 LEU B N 1
ATOM 1499 C CA . LEU B 1 49 ? 19.391 -2.508 -8.734 1 97.25 49 LEU B CA 1
ATOM 1500 C C . LEU B 1 49 ? 17.906 -2.225 -8.961 1 97.25 49 LEU B C 1
ATOM 1502 O O . LEU B 1 49 ? 17.469 -2.098 -10.102 1 97.25 49 LEU B O 1
ATOM 1506 N N . GLY B 1 50 ? 17.141 -2.184 -7.883 1 97.88 50 GLY B N 1
ATOM 1507 C CA . GLY B 1 50 ? 15.703 -1.981 -8.016 1 97.88 50 GLY B CA 1
ATOM 1508 C C . GLY B 1 50 ? 14.969 -2.057 -6.688 1 97.88 50 GLY B C 1
ATOM 1509 O O . GLY B 1 50 ? 15.594 -2.051 -5.625 1 97.88 50 GLY B O 1
ATOM 1510 N N . ILE B 1 51 ? 13.68 -1.996 -6.762 1 98.38 51 ILE B N 1
ATOM 1511 C CA . ILE B 1 51 ? 12.773 -2.193 -5.641 1 98.38 51 ILE B CA 1
ATOM 1512 C C . ILE B 1 51 ? 11.664 -3.172 -6.039 1 98.38 51 ILE B C 1
ATOM 1514 O O . ILE B 1 51 ? 11.156 -3.113 -7.16 1 98.38 51 ILE B O 1
ATOM 1518 N N . LEU B 1 52 ? 11.367 -4.086 -5.191 1 98.81 52 LEU B N 1
ATOM 1519 C CA . LEU B 1 52 ? 10.227 -4.98 -5.355 1 98.81 52 LEU B CA 1
ATOM 1520 C C . LEU B 1 52 ? 9.164 -4.719 -4.289 1 98.81 52 LEU B C 1
ATOM 1522 O O . LEU B 1 52 ? 9.461 -4.762 -3.092 1 98.81 52 LEU B O 1
ATOM 1526 N N . SER B 1 53 ? 7.93 -4.402 -4.727 1 98.75 53 SER B N 1
ATOM 1527 C CA . SER B 1 53 ? 6.852 -4.094 -3.795 1 98.75 53 SER B CA 1
ATOM 1528 C C . SER B 1 53 ? 5.711 -5.098 -3.918 1 98.75 53 SER B C 1
ATOM 1530 O O . SER B 1 53 ? 5.699 -5.922 -4.836 1 98.75 53 SER B O 1
ATOM 1532 N N . GLU B 1 54 ? 4.75 -5.043 -2.961 1 98.75 54 GLU B N 1
ATOM 1533 C CA . GLU B 1 54 ? 3.508 -5.809 -3.031 1 98.75 54 GLU B CA 1
ATOM 1534 C C . GLU B 1 54 ? 2.738 -5.496 -4.312 1 98.75 54 GLU B C 1
ATOM 1536 O O . GLU B 1 54 ? 2.113 -6.379 -4.898 1 98.75 54 GLU B O 1
ATOM 1541 N N . ARG B 1 55 ? 2.846 -4.266 -4.762 1 98.44 55 ARG B N 1
ATOM 1542 C CA . ARG B 1 55 ? 2.174 -3.885 -6 1 98.44 55 ARG B CA 1
ATOM 1543 C C . ARG B 1 55 ? 2.852 -4.52 -7.211 1 98.44 55 ARG B C 1
ATOM 1545 O O . ARG B 1 55 ? 2.18 -4.949 -8.148 1 98.44 55 ARG B O 1
ATOM 1552 N N . ASP B 1 56 ? 4.18 -4.523 -7.23 1 98.62 56 ASP B N 1
ATOM 1553 C CA . ASP B 1 56 ? 4.867 -5.25 -8.297 1 98.62 56 ASP B CA 1
ATOM 1554 C C . ASP B 1 56 ? 4.367 -6.688 -8.391 1 98.62 56 ASP B C 1
ATOM 1556 O O . ASP B 1 56 ? 4.098 -7.188 -9.484 1 98.62 56 ASP B O 1
ATOM 1560 N N . TYR B 1 57 ? 4.258 -7.301 -7.234 1 98.94 57 TYR B N 1
ATOM 1561 C CA . TYR B 1 57 ? 3.787 -8.68 -7.18 1 98.94 57 TYR B CA 1
ATOM 1562 C C . TYR B 1 57 ? 2.375 -8.797 -7.742 1 98.94 57 TYR B C 1
ATOM 1564 O O . TYR B 1 57 ? 2.104 -9.648 -8.586 1 98.94 57 TYR B O 1
ATOM 1572 N N . ALA B 1 58 ? 1.538 -7.887 -7.359 1 98.81 58 ALA B N 1
ATOM 1573 C CA . ALA B 1 58 ? 0.129 -7.934 -7.738 1 98.81 58 ALA B CA 1
ATOM 1574 C C . ALA B 1 58 ? -0.046 -7.68 -9.234 1 98.81 58 ALA B C 1
ATOM 1576 O O . ALA B 1 58 ? -0.977 -8.195 -9.852 1 98.81 58 ALA B O 1
ATOM 1577 N N . ARG B 1 59 ? 0.903 -6.965 -9.805 1 98.75 59 ARG B N 1
ATOM 1578 C CA . ARG B 1 59 ? 0.714 -6.492 -11.172 1 98.75 59 ARG B CA 1
ATOM 1579 C C . ARG B 1 59 ? 1.506 -7.344 -12.156 1 98.75 59 ARG B C 1
ATOM 1581 O O . ARG B 1 59 ? 1.137 -7.449 -13.328 1 98.75 59 ARG B O 1
ATOM 1588 N N . LYS B 1 60 ? 2.572 -8.016 -11.703 1 98.69 60 LYS B N 1
ATOM 1589 C CA . LYS B 1 60 ? 3.535 -8.469 -12.703 1 98.69 60 LYS B CA 1
ATOM 1590 C C . LYS B 1 60 ? 3.779 -9.977 -12.594 1 98.69 60 LYS B C 1
ATOM 1592 O O . LYS B 1 60 ? 4.594 -10.531 -13.328 1 98.69 60 LYS B O 1
ATOM 1597 N N . VAL B 1 61 ? 3.113 -10.641 -11.695 1 98.62 61 VAL B N 1
ATOM 1598 C CA . VAL B 1 61 ? 3.336 -12.086 -11.594 1 98.62 61 VAL B CA 1
ATOM 1599 C C . VAL B 1 61 ? 2.189 -12.828 -12.273 1 98.62 61 VAL B C 1
ATOM 1601 O O . VAL B 1 61 ? 2.271 -13.156 -13.461 1 98.62 61 VAL B O 1
ATOM 1604 N N . ILE B 1 62 ? 1.073 -12.969 -11.609 1 98.69 62 ILE B N 1
ATOM 1605 C CA . ILE B 1 62 ? 0.037 -13.836 -12.164 1 98.69 62 ILE B CA 1
ATOM 1606 C C . ILE B 1 62 ? -0.593 -13.172 -13.383 1 98.69 62 ILE B C 1
ATOM 1608 O O . ILE B 1 62 ? -0.958 -13.844 -14.352 1 98.69 62 ILE B O 1
ATOM 1612 N N . LEU B 1 63 ? -0.695 -11.898 -13.391 1 98.69 63 LEU B N 1
ATOM 1613 C CA . LEU B 1 63 ? -1.318 -11.195 -14.5 1 98.69 63 LEU B CA 1
ATOM 1614 C C . LEU B 1 63 ? -0.439 -11.266 -15.75 1 98.69 63 LEU B C 1
ATOM 1616 O O . LEU B 1 63 ? -0.909 -11.008 -16.859 1 98.69 63 LEU B O 1
ATOM 1620 N N . MET B 1 64 ? 0.782 -11.539 -15.547 1 98.44 64 MET B N 1
ATOM 1621 C CA . MET B 1 64 ? 1.7 -11.719 -16.672 1 98.44 64 MET B CA 1
ATOM 1622 C C . MET B 1 64 ? 2.041 -13.188 -16.859 1 98.44 64 MET B C 1
ATOM 1624 O O . MET B 1 64 ? 3.064 -13.516 -17.469 1 98.44 64 MET B O 1
ATOM 1628 N N . GLN B 1 65 ? 1.266 -14.008 -16.281 1 97.75 65 GLN B N 1
ATOM 1629 C CA . GLN B 1 65 ? 1.313 -15.461 -16.438 1 97.75 65 GLN B CA 1
ATOM 1630 C C . GLN B 1 65 ? 2.6 -16.031 -15.859 1 97.75 65 GLN B C 1
ATOM 1632 O O . GLN B 1 65 ? 3.176 -16.969 -16.422 1 97.75 65 GLN B O 1
ATOM 1637 N N . ARG B 1 66 ? 3.037 -15.469 -14.773 1 98.12 66 ARG B N 1
ATOM 1638 C CA . ARG B 1 66 ? 4.191 -15.953 -14.023 1 98.12 66 ARG B CA 1
ATOM 1639 C C . ARG B 1 66 ? 3.76 -16.609 -12.719 1 98.12 66 ARG B C 1
ATOM 1641 O O . ARG B 1 66 ? 2.602 -16.5 -12.312 1 98.12 66 ARG B O 1
ATOM 1648 N N . THR B 1 67 ? 4.762 -17.312 -12.125 1 97.38 67 THR B N 1
ATOM 1649 C CA . THR B 1 67 ? 4.566 -17.875 -10.789 1 97.38 67 THR B CA 1
ATOM 1650 C C . THR B 1 67 ? 5.641 -17.375 -9.828 1 97.38 67 THR B C 1
ATOM 1652 O O . THR B 1 67 ? 6.785 -17.156 -10.227 1 97.38 67 THR B O 1
ATOM 1655 N N . SER B 1 68 ? 5.266 -17.312 -8.602 1 98.19 68 SER B N 1
ATOM 1656 C CA . SER B 1 68 ? 6.16 -16.703 -7.613 1 98.19 68 SER B CA 1
ATOM 1657 C C . SER B 1 68 ? 7.398 -17.562 -7.395 1 98.19 68 SER B C 1
ATOM 1659 O O . SER B 1 68 ? 8.492 -17.047 -7.18 1 98.19 68 SER B O 1
ATOM 1661 N N . ARG B 1 69 ? 7.262 -18.844 -7.496 1 98 69 ARG B N 1
ATOM 1662 C CA . ARG B 1 69 ? 8.344 -19.75 -7.148 1 98 69 ARG B CA 1
ATOM 1663 C C . ARG B 1 69 ? 9.375 -19.828 -8.266 1 98 69 ARG B C 1
ATOM 1665 O O . ARG B 1 69 ? 10.562 -20.062 -8.008 1 98 69 ARG B O 1
ATOM 1672 N N . GLU B 1 70 ? 8.945 -19.531 -9.477 1 98.12 70 GLU B N 1
ATOM 1673 C CA . GLU B 1 70 ? 9.844 -19.688 -10.617 1 98.12 70 GLU B CA 1
ATOM 1674 C C . GLU B 1 70 ? 10.312 -18.328 -11.133 1 98.12 70 GLU B C 1
ATOM 1676 O O . GLU B 1 70 ? 11.242 -18.25 -11.945 1 98.12 70 GLU B O 1
ATOM 1681 N N . THR B 1 71 ? 9.688 -17.312 -10.727 1 98.81 71 THR B N 1
ATOM 1682 C CA . THR B 1 71 ? 10.023 -15.969 -11.188 1 98.81 71 THR B CA 1
ATOM 1683 C C . THR B 1 71 ? 11.086 -15.344 -10.297 1 98.81 71 THR B C 1
ATOM 1685 O O . THR B 1 71 ? 10.992 -15.414 -9.07 1 98.81 71 THR B O 1
ATOM 1688 N N . LEU B 1 72 ? 12.109 -14.805 -10.945 1 98.94 72 LEU B N 1
ATOM 1689 C CA . LEU B 1 72 ? 13.148 -14.109 -10.18 1 98.94 72 LEU B CA 1
ATOM 1690 C C . LEU B 1 72 ? 12.758 -12.656 -9.93 1 98.94 72 LEU B C 1
ATOM 1692 O O . LEU B 1 72 ? 12.039 -12.055 -10.727 1 98.94 72 LEU B O 1
ATOM 1696 N N . VAL B 1 73 ? 13.273 -12.086 -8.891 1 98.88 73 VAL B N 1
ATOM 1697 C CA . VAL B 1 73 ? 13 -10.711 -8.477 1 98.88 73 VAL B CA 1
ATOM 1698 C C . VAL B 1 73 ? 13.367 -9.75 -9.609 1 98.88 73 VAL B C 1
ATOM 1700 O O . VAL B 1 73 ? 12.609 -8.828 -9.922 1 98.88 73 VAL B O 1
ATOM 1703 N N . ARG B 1 74 ? 14.453 -9.961 -10.344 1 98.5 74 ARG B N 1
ATOM 1704 C CA . ARG B 1 74 ? 14.93 -9.062 -11.383 1 98.5 74 ARG B CA 1
ATOM 1705 C C . ARG B 1 74 ? 13.922 -8.969 -12.523 1 98.5 74 ARG B C 1
ATOM 1707 O O . ARG B 1 74 ? 13.914 -7.984 -13.266 1 98.5 74 ARG B O 1
ATOM 1714 N N . ASP B 1 75 ? 13.094 -9.969 -12.664 1 98.56 75 ASP B N 1
ATOM 1715 C CA . ASP B 1 75 ? 12.156 -10.016 -13.781 1 98.56 75 ASP B CA 1
ATOM 1716 C C . ASP B 1 75 ? 10.953 -9.102 -13.531 1 98.56 75 ASP B C 1
ATOM 1718 O O . ASP B 1 75 ? 10.219 -8.766 -14.461 1 98.56 75 ASP B O 1
ATOM 1722 N N . ILE B 1 76 ? 10.719 -8.711 -12.234 1 98.69 76 ILE B N 1
ATOM 1723 C CA . ILE B 1 76 ? 9.484 -7.977 -11.992 1 98.69 76 ILE B CA 1
ATOM 1724 C C . ILE B 1 76 ? 9.781 -6.723 -11.172 1 98.69 76 ILE B C 1
ATOM 1726 O O . ILE B 1 76 ? 8.906 -5.871 -10.992 1 98.69 76 ILE B O 1
ATOM 1730 N N . MET B 1 77 ? 11.031 -6.531 -10.641 1 98.44 77 MET B N 1
ATOM 1731 C CA . MET B 1 77 ? 11.367 -5.363 -9.828 1 98.44 77 MET B CA 1
ATOM 1732 C C . MET B 1 77 ? 11.289 -4.086 -10.648 1 98.44 77 MET B C 1
ATOM 1734 O O . MET B 1 77 ? 11.367 -4.125 -11.883 1 98.44 77 MET B O 1
ATOM 1738 N N . THR B 1 78 ? 11.039 -3.01 -9.977 1 96.75 78 THR B N 1
ATOM 1739 C CA . THR B 1 78 ? 11.203 -1.701 -10.602 1 96.75 78 THR B CA 1
ATOM 1740 C C . THR B 1 78 ? 12.672 -1.293 -10.633 1 96.75 78 THR B C 1
ATOM 1742 O O . THR B 1 78 ? 13.336 -1.26 -9.594 1 96.75 78 THR B O 1
ATOM 1745 N N . ASN B 1 79 ? 13.188 -0.909 -11.75 1 94.19 79 ASN B N 1
ATOM 1746 C CA . ASN B 1 79 ? 14.609 -0.61 -11.898 1 94.19 79 ASN B CA 1
ATOM 1747 C C . ASN B 1 79 ? 14.891 0.88 -11.727 1 94.19 79 ASN B C 1
ATOM 1749 O O . ASN B 1 79 ? 15.945 1.262 -11.227 1 94.19 79 ASN B O 1
ATOM 1753 N N . ALA B 1 80 ? 14.031 1.68 -12.227 1 91.12 80 ALA B N 1
ATOM 1754 C CA . ALA B 1 80 ? 14.195 3.123 -12.07 1 91.12 80 ALA B CA 1
ATOM 1755 C C . ALA B 1 80 ? 13.797 3.57 -10.664 1 91.12 80 ALA B C 1
ATOM 1757 O O . ALA B 1 80 ? 12.695 4.082 -10.461 1 91.12 80 ALA B O 1
ATOM 1758 N N . VAL B 1 81 ? 14.812 3.451 -9.781 1 95.31 81 VAL B N 1
ATOM 1759 C CA . VAL B 1 81 ? 14.508 3.67 -8.375 1 95.31 81 VAL B CA 1
ATOM 1760 C C . VAL B 1 81 ? 14.578 5.164 -8.055 1 95.31 81 VAL B C 1
ATOM 1762 O O . VAL B 1 81 ? 15.648 5.777 -8.172 1 95.31 81 VAL B O 1
ATOM 1765 N N . ILE B 1 82 ? 13.516 5.723 -7.688 1 95.69 82 ILE B N 1
ATOM 1766 C CA . ILE B 1 82 ? 13.469 7.094 -7.188 1 95.69 82 ILE B CA 1
ATOM 1767 C C . ILE B 1 82 ? 13.859 7.113 -5.711 1 95.69 82 ILE B C 1
ATOM 1769 O O . ILE B 1 82 ? 13.422 6.262 -4.934 1 95.69 82 ILE B O 1
ATOM 1773 N N . TYR B 1 83 ? 14.758 8.016 -5.344 1 96.25 83 TYR B N 1
ATOM 1774 C CA . TYR B 1 83 ? 15.172 8.117 -3.951 1 96.25 83 TYR B CA 1
ATOM 1775 C C . TYR B 1 83 ? 15.141 9.57 -3.477 1 96.25 83 TYR B C 1
ATOM 1777 O O . TYR B 1 83 ? 14.984 10.484 -4.281 1 96.25 83 TYR B O 1
ATOM 1785 N N . VAL B 1 84 ? 15.242 9.789 -2.219 1 96.31 84 VAL B N 1
ATOM 1786 C CA . VAL B 1 84 ? 15.297 11.117 -1.626 1 96.31 84 VAL B CA 1
ATOM 1787 C C . VAL B 1 84 ? 16.578 11.266 -0.81 1 96.31 84 VAL B C 1
ATOM 1789 O O . VAL B 1 84 ? 17.125 10.273 -0.314 1 96.31 84 VAL B O 1
ATOM 1792 N N . GLY B 1 85 ? 17 12.484 -0.72 1 96.38 85 GLY B N 1
ATOM 1793 C CA . GLY B 1 85 ? 18.094 12.773 0.189 1 96.38 85 GLY B CA 1
ATOM 1794 C C . GLY B 1 85 ? 17.672 12.844 1.642 1 96.38 85 GLY B C 1
ATOM 1795 O O . GLY B 1 85 ? 16.5 13.094 1.936 1 96.38 85 GLY B O 1
ATOM 1796 N N . ALA B 1 86 ? 18.656 12.695 2.518 1 96.5 86 ALA B N 1
ATOM 1797 C CA . ALA B 1 86 ? 18.406 12.672 3.957 1 96.5 86 ALA B CA 1
ATOM 1798 C C . ALA B 1 86 ? 17.766 13.977 4.426 1 96.5 86 ALA B C 1
ATOM 1800 O O . ALA B 1 86 ? 16.984 13.984 5.371 1 96.5 86 ALA B O 1
ATOM 1801 N N . SER B 1 87 ? 18.047 15.109 3.76 1 96 87 SER B N 1
ATOM 1802 C CA . SER B 1 87 ? 17.641 16.438 4.227 1 96 87 SER B CA 1
ATOM 1803 C C . SER B 1 87 ? 16.297 16.844 3.604 1 96 87 SER B C 1
ATOM 1805 O O . SER B 1 87 ? 15.727 17.859 3.975 1 96 87 SER B O 1
ATOM 1807 N N . GLN B 1 88 ? 15.852 16.047 2.633 1 95.31 88 GLN B N 1
ATOM 1808 C CA . GLN B 1 88 ? 14.57 16.391 2.027 1 95.31 88 GLN B CA 1
ATOM 1809 C C . GLN B 1 88 ? 13.43 16.266 3.039 1 95.31 88 GLN B C 1
ATOM 1811 O O . GLN B 1 88 ? 13.461 15.398 3.906 1 95.31 88 GLN B O 1
ATOM 1816 N N . THR B 1 89 ? 12.445 17.125 2.924 1 94.31 89 THR B N 1
ATOM 1817 C CA . THR B 1 89 ? 11.359 17.219 3.898 1 94.31 89 THR B CA 1
ATOM 1818 C C . THR B 1 89 ? 10.336 16.109 3.672 1 94.31 89 THR B C 1
ATOM 1820 O O . THR B 1 89 ? 10.258 15.539 2.58 1 94.31 89 THR B O 1
ATOM 1823 N N . THR B 1 90 ? 9.555 15.867 4.672 1 95.25 90 THR B N 1
ATOM 1824 C CA . THR B 1 90 ? 8.484 14.883 4.566 1 95.25 90 THR B CA 1
ATOM 1825 C C . THR B 1 90 ? 7.469 15.297 3.504 1 95.25 90 THR B C 1
ATOM 1827 O O . THR B 1 90 ? 6.906 14.453 2.807 1 95.25 90 THR B O 1
ATOM 1830 N N . ASP B 1 91 ? 7.27 16.609 3.326 1 93.31 91 ASP B N 1
ATOM 1831 C CA . ASP B 1 91 ? 6.367 17.078 2.283 1 93.31 91 ASP B CA 1
ATOM 1832 C C . ASP B 1 91 ? 6.887 16.703 0.895 1 93.31 91 ASP B C 1
ATOM 1834 O O . ASP B 1 91 ? 6.113 16.281 0.036 1 93.31 91 ASP B O 1
ATOM 1838 N N . GLU B 1 92 ? 8.133 16.875 0.712 1 93.94 92 GLU B N 1
ATOM 1839 C CA . GLU B 1 92 ? 8.734 16.516 -0.568 1 93.94 92 GLU B CA 1
ATOM 1840 C C . GLU B 1 92 ? 8.633 15.016 -0.82 1 93.94 92 GLU B C 1
ATOM 1842 O O . GLU B 1 92 ? 8.406 14.586 -1.951 1 93.94 92 GLU B O 1
ATOM 1847 N N . CYS B 1 93 ? 8.844 14.258 0.23 1 95.88 93 CYS B N 1
ATOM 1848 C CA . CYS B 1 93 ? 8.703 12.812 0.121 1 95.88 93 CYS B CA 1
ATOM 1849 C C . CYS B 1 93 ? 7.285 12.43 -0.284 1 95.88 93 CYS B C 1
ATOM 1851 O O . CYS B 1 93 ? 7.086 11.633 -1.207 1 95.88 93 CYS B O 1
ATOM 1853 N N . MET B 1 94 ? 6.293 13.055 0.354 1 95.62 94 MET B N 1
ATOM 1854 C CA . MET B 1 94 ? 4.895 12.758 0.055 1 95.62 94 MET B CA 1
ATOM 1855 C C . MET B 1 94 ? 4.535 13.195 -1.36 1 95.62 94 MET B C 1
ATOM 1857 O O . MET B 1 94 ? 3.773 12.523 -2.051 1 95.62 94 MET B O 1
ATOM 1861 N N . ALA B 1 95 ? 5.102 14.289 -1.776 1 94.31 95 ALA B N 1
ATOM 1862 C CA . ALA B 1 95 ? 4.863 14.766 -3.139 1 94.31 95 ALA B CA 1
ATOM 1863 C C . ALA B 1 95 ? 5.379 13.758 -4.164 1 94.31 95 ALA B C 1
ATOM 1865 O O . ALA B 1 95 ? 4.707 13.477 -5.16 1 94.31 95 ALA B O 1
ATOM 1866 N N . LEU B 1 96 ? 6.551 13.242 -3.951 1 94.5 96 LEU B N 1
ATOM 1867 C CA . LEU B 1 96 ? 7.125 12.25 -4.855 1 94.5 96 LEU B CA 1
ATOM 1868 C C . LEU B 1 96 ? 6.285 10.984 -4.879 1 94.5 96 LEU B C 1
ATOM 1870 O O . LEU B 1 96 ? 6.031 10.422 -5.945 1 94.5 96 LEU B O 1
ATOM 1874 N N . MET B 1 97 ? 5.84 10.562 -3.678 1 96.06 97 MET B N 1
ATOM 1875 C CA . MET B 1 97 ? 5.023 9.352 -3.604 1 96.06 97 MET B CA 1
ATOM 1876 C C . MET B 1 97 ? 3.701 9.547 -4.344 1 96.06 97 MET B C 1
ATOM 1878 O O . MET B 1 97 ? 3.221 8.625 -5.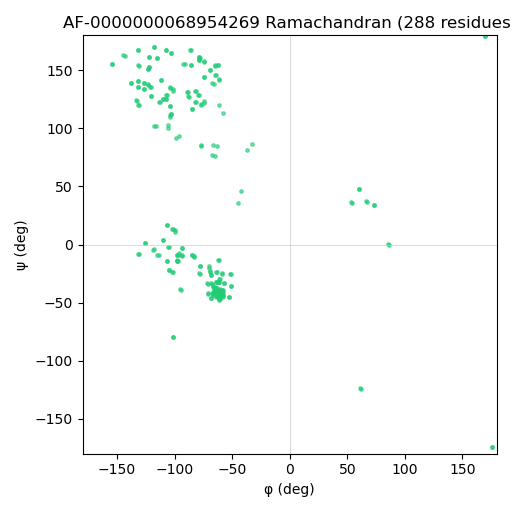008 1 96.06 97 MET B O 1
ATOM 1882 N N . THR B 1 98 ? 3.16 10.68 -4.211 1 94.62 98 THR B N 1
ATOM 1883 C CA . THR B 1 98 ? 1.896 10.977 -4.879 1 94.62 98 THR B CA 1
ATOM 1884 C C . THR B 1 98 ? 2.084 11.047 -6.391 1 94.62 98 THR B C 1
ATOM 1886 O O . THR B 1 98 ? 1.354 10.398 -7.145 1 94.62 98 THR B O 1
ATOM 1889 N N . ARG B 1 99 ? 3.105 11.734 -6.797 1 92.44 99 ARG B N 1
ATOM 1890 C CA . ARG B 1 99 ? 3.346 11.969 -8.219 1 92.44 99 ARG B CA 1
ATOM 1891 C C . ARG B 1 99 ? 3.641 10.664 -8.945 1 92.44 99 ARG B C 1
ATOM 1893 O O . ARG B 1 99 ? 3.15 10.438 -10.055 1 92.44 99 ARG B O 1
ATOM 1900 N N . HIS B 1 100 ? 4.363 9.812 -8.32 1 93.25 100 HIS B N 1
ATOM 1901 C CA . HIS B 1 100 ? 4.832 8.617 -9.008 1 93.25 100 HIS B CA 1
ATOM 1902 C C . HIS B 1 100 ? 4.059 7.379 -8.555 1 93.25 100 HIS B C 1
ATOM 1904 O O . HIS B 1 100 ? 4.344 6.266 -9 1 93.25 100 HIS B O 1
ATOM 1910 N N . ARG B 1 101 ? 3.135 7.551 -7.598 1 93.94 101 ARG B N 1
ATOM 1911 C CA . ARG B 1 101 ? 2.275 6.488 -7.086 1 93.94 101 ARG B CA 1
ATOM 1912 C C . ARG B 1 101 ? 3.104 5.359 -6.477 1 93.94 101 ARG B C 1
ATOM 1914 O O . ARG B 1 101 ? 2.904 4.188 -6.809 1 93.94 101 ARG B O 1
ATOM 1921 N N . LEU B 1 102 ? 4.035 5.805 -5.648 1 94.69 102 LEU B N 1
ATOM 1922 C CA . LEU B 1 102 ? 4.875 4.867 -4.914 1 94.69 102 LEU B CA 1
ATOM 1923 C C . LEU B 1 102 ? 4.621 4.965 -3.414 1 94.69 102 LEU B C 1
ATOM 1925 O O . LEU B 1 102 ? 4.125 5.984 -2.93 1 94.69 102 LEU B O 1
ATOM 1929 N N . ARG B 1 103 ? 5.023 3.893 -2.742 1 97.5 103 ARG B N 1
ATOM 1930 C CA . ARG B 1 103 ? 4.77 3.881 -1.305 1 97.5 103 ARG B CA 1
ATOM 1931 C C . ARG B 1 103 ? 6.074 3.811 -0.518 1 97.5 103 ARG B C 1
ATOM 1933 O O . ARG B 1 103 ? 6.062 3.803 0.715 1 97.5 103 ARG B O 1
ATOM 1940 N N . HIS B 1 104 ? 7.211 3.688 -1.256 1 97.69 104 HIS B N 1
ATOM 1941 C CA . HIS B 1 104 ? 8.508 3.541 -0.598 1 97.69 104 HIS B CA 1
ATOM 1942 C C . HIS B 1 104 ? 9.57 4.383 -1.289 1 97.69 104 HIS B C 1
ATOM 1944 O O . HIS B 1 104 ? 9.602 4.465 -2.52 1 97.69 104 HIS B O 1
ATOM 1950 N N . LEU B 1 105 ? 10.367 4.977 -0.48 1 97.5 105 LEU B N 1
ATOM 1951 C CA . LEU B 1 105 ? 11.484 5.785 -0.966 1 97.5 105 LEU B CA 1
ATOM 1952 C C . LEU B 1 105 ? 12.773 5.418 -0.244 1 97.5 105 LEU B C 1
ATOM 1954 O O . LEU B 1 105 ? 12.859 5.535 0.981 1 97.5 105 LEU B O 1
ATOM 1958 N N . PRO B 1 106 ? 13.805 4.953 -0.992 1 97.38 106 PRO B N 1
ATOM 1959 C CA . PRO B 1 106 ? 15.133 4.91 -0.377 1 97.38 106 PRO B CA 1
ATOM 1960 C C . PRO B 1 106 ? 15.641 6.289 0.036 1 97.38 106 PRO B C 1
ATOM 1962 O O . PRO B 1 106 ? 15.391 7.277 -0.658 1 97.38 106 PRO B O 1
ATOM 1965 N N . VAL B 1 107 ? 16.297 6.328 1.159 1 97.38 107 VAL B N 1
ATOM 1966 C CA . VAL B 1 107 ? 16.891 7.574 1.642 1 97.38 107 VAL B CA 1
ATOM 1967 C C . VAL B 1 107 ? 18.406 7.492 1.554 1 97.38 107 VAL B C 1
ATOM 1969 O O . VAL B 1 107 ? 19.031 6.574 2.109 1 97.38 107 VAL B O 1
ATOM 1972 N N . MET B 1 108 ? 18.891 8.492 0.855 1 96.75 108 MET B N 1
ATOM 1973 C CA . MET B 1 108 ? 20.328 8.508 0.629 1 96.75 108 MET B CA 1
ATOM 1974 C C . MET B 1 108 ? 20.984 9.664 1.382 1 96.75 108 MET B C 1
ATOM 1976 O O . MET B 1 108 ? 20.422 10.75 1.479 1 96.75 108 MET B O 1
ATOM 1980 N N . GLU B 1 109 ? 22.125 9.461 1.923 1 96.19 109 GLU B N 1
ATOM 1981 C CA . GLU B 1 109 ? 23.078 10.477 2.375 1 96.19 109 GLU B CA 1
ATOM 1982 C C . GLU B 1 109 ? 24.375 10.406 1.592 1 96.19 109 GLU B C 1
ATOM 1984 O O . GLU B 1 109 ? 25.219 9.547 1.86 1 96.19 109 GLU B O 1
ATOM 1989 N N . GLY 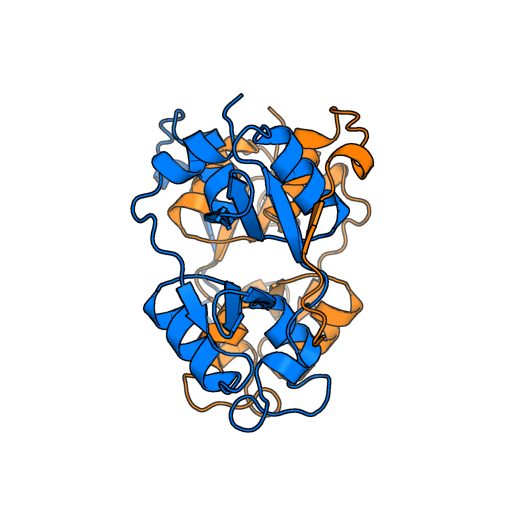B 1 110 ? 24.516 11.328 0.639 1 92.38 110 GLY B N 1
ATOM 1990 C CA . GLY B 1 110 ? 25.562 11.109 -0.341 1 92.38 110 GLY B CA 1
ATOM 1991 C C . GLY B 1 110 ? 25.375 9.828 -1.135 1 92.38 110 GLY B C 1
ATOM 1992 O O . GLY B 1 110 ? 24.312 9.617 -1.734 1 92.38 110 GLY B O 1
ATOM 1993 N N . ASP B 1 111 ? 26.328 8.93 -1.151 1 91.19 111 ASP B N 1
ATOM 1994 C CA . ASP B 1 111 ? 26.25 7.68 -1.905 1 91.19 111 ASP B CA 1
ATOM 1995 C C . ASP B 1 111 ? 25.859 6.516 -1.001 1 91.19 111 ASP B C 1
ATOM 1997 O O . ASP B 1 111 ? 25.875 5.359 -1.434 1 91.19 111 ASP B O 1
ATOM 2001 N N . GLU B 1 112 ? 25.469 6.902 0.172 1 94.75 112 GLU B N 1
ATOM 2002 C CA . GLU B 1 112 ? 25.172 5.852 1.139 1 94.75 112 GLU B CA 1
ATOM 2003 C C . GLU B 1 112 ? 23.656 5.719 1.354 1 94.75 112 GLU B C 1
ATOM 2005 O O . GLU B 1 112 ? 22.969 6.719 1.556 1 94.75 112 GLU B O 1
ATOM 2010 N N . LEU B 1 113 ? 23.25 4.523 1.23 1 96.81 113 LEU B N 1
ATOM 2011 C CA . LEU B 1 113 ? 21.875 4.211 1.604 1 96.81 113 LEU B CA 1
ATOM 2012 C C . LEU B 1 113 ? 21.719 4.18 3.121 1 96.81 113 LEU B C 1
ATOM 2014 O O . LEU B 1 113 ? 22.359 3.377 3.801 1 96.81 113 LEU B O 1
ATOM 2018 N N . ILE B 1 114 ? 20.797 5.031 3.676 1 97 114 ILE B N 1
ATOM 2019 C CA . ILE B 1 114 ? 20.734 5.078 5.133 1 97 114 ILE B CA 1
ATOM 2020 C C . ILE B 1 114 ? 19.391 4.523 5.605 1 97 114 ILE B C 1
ATOM 2022 O O . ILE B 1 114 ? 19.172 4.359 6.809 1 97 114 ILE B O 1
ATOM 2026 N N . GLY B 1 115 ? 18.453 4.277 4.688 1 97.25 115 GLY B N 1
ATOM 2027 C CA . GLY B 1 115 ? 17.203 3.666 5.094 1 97.25 115 GLY B CA 1
ATOM 2028 C C . GLY B 1 115 ? 16.141 3.68 4.004 1 97.25 115 GLY B C 1
ATOM 2029 O O . GLY B 1 115 ? 16.406 4.129 2.887 1 97.25 115 GLY B O 1
ATOM 2030 N N . MET B 1 116 ? 15.016 3.145 4.289 1 97.38 116 MET B N 1
ATOM 2031 C CA . MET B 1 116 ? 13.812 3.143 3.459 1 97.38 116 MET B CA 1
ATOM 2032 C C . MET B 1 116 ? 12.648 3.803 4.188 1 97.38 116 MET B C 1
ATOM 2034 O O . MET B 1 116 ? 12.367 3.479 5.34 1 97.38 116 MET B O 1
ATOM 2038 N N . LEU B 1 117 ? 12.07 4.723 3.531 1 97.19 117 LEU B N 1
ATOM 2039 C CA . LEU B 1 117 ? 10.922 5.438 4.074 1 97.19 117 LEU B CA 1
ATOM 2040 C C . LEU B 1 117 ? 9.641 5.012 3.371 1 97.19 117 LEU B C 1
ATOM 2042 O O . LEU B 1 117 ? 9.562 5.027 2.141 1 97.19 117 LEU B O 1
ATOM 2046 N N . SER B 1 118 ? 8.656 4.574 4.148 1 97.69 118 SER B N 1
ATOM 2047 C CA . SER B 1 118 ? 7.383 4.188 3.561 1 97.69 118 SER B CA 1
ATOM 2048 C C . SER B 1 118 ? 6.32 5.258 3.785 1 97.69 118 SER B C 1
ATOM 2050 O O . SER B 1 118 ? 6.508 6.164 4.598 1 97.69 118 SER B O 1
ATOM 2052 N N . ILE B 1 119 ? 5.266 5.156 3.061 1 97.88 119 ILE B N 1
ATOM 2053 C CA . ILE B 1 119 ? 4.133 6.055 3.24 1 97.88 119 ILE B CA 1
ATOM 2054 C C . ILE B 1 119 ? 3.533 5.859 4.629 1 97.88 119 ILE B C 1
ATOM 2056 O O . ILE B 1 119 ? 3.059 6.816 5.25 1 97.88 119 ILE B O 1
ATOM 2060 N N . GLY B 1 120 ? 3.58 4.594 5.188 1 97 120 GLY B N 1
ATOM 2061 C CA . GLY B 1 120 ? 3.16 4.348 6.559 1 97 120 GLY B CA 1
ATOM 2062 C C . GLY B 1 120 ? 3.98 5.113 7.578 1 97 120 GLY B C 1
ATOM 2063 O O . GLY B 1 120 ? 3.438 5.629 8.555 1 97 120 GLY B O 1
ATOM 2064 N N . ASP B 1 121 ? 5.289 5.203 7.363 1 96.5 121 ASP B N 1
ATOM 2065 C CA . ASP B 1 121 ? 6.16 5.98 8.242 1 96.5 121 ASP B CA 1
ATOM 2066 C C . ASP B 1 121 ? 5.75 7.449 8.266 1 96.5 121 ASP B C 1
ATOM 2068 O O . ASP B 1 121 ? 5.734 8.078 9.32 1 96.5 121 ASP B O 1
ATOM 2072 N N . LEU B 1 122 ? 5.469 7.988 7.051 1 96.56 122 LEU B N 1
ATOM 2073 C CA . LEU B 1 122 ? 5.137 9.406 6.941 1 96.56 122 LEU B CA 1
ATOM 2074 C C . LEU B 1 122 ? 3.803 9.703 7.617 1 96.56 122 LEU B C 1
ATOM 2076 O O . LEU B 1 122 ? 3.674 10.695 8.336 1 96.56 122 LEU B O 1
ATOM 2080 N N . VAL B 1 123 ? 2.838 8.836 7.422 1 96.12 123 VAL B N 1
ATOM 2081 C CA . VAL B 1 123 ? 1.523 9.016 8.031 1 96.12 123 VAL B CA 1
ATOM 2082 C C . VAL B 1 123 ? 1.632 8.875 9.547 1 96.12 123 VAL B C 1
ATOM 2084 O O . VAL B 1 123 ? 1.043 9.664 10.289 1 96.12 123 VAL B O 1
ATOM 2087 N N . LYS B 1 124 ? 2.377 7.902 9.992 1 94.94 124 LYS B N 1
ATOM 2088 C CA . LYS B 1 124 ? 2.613 7.75 11.422 1 94.94 124 LYS B CA 1
ATOM 2089 C C . LYS B 1 124 ? 3.254 9.008 12.016 1 94.94 124 LYS B C 1
ATOM 2091 O O . LYS B 1 124 ? 2.889 9.445 13.109 1 94.94 124 LYS B O 1
ATOM 2096 N N . ASP B 1 125 ? 4.172 9.492 11.305 1 93.56 125 ASP B N 1
ATOM 2097 C CA . ASP B 1 125 ? 4.855 10.703 11.758 1 93.56 125 ASP B CA 1
ATOM 2098 C C . ASP B 1 125 ? 3.879 11.867 11.906 1 93.56 125 ASP B C 1
ATOM 2100 O O . ASP B 1 125 ? 4.016 12.68 12.82 1 93.56 125 ASP B O 1
ATOM 2104 N N . ILE B 1 126 ? 2.941 12 11.039 1 92.06 126 ILE B N 1
ATOM 2105 C CA . ILE B 1 126 ? 1.955 13.078 11.047 1 92.06 126 ILE B CA 1
ATOM 2106 C C . ILE B 1 126 ? 1.064 12.953 12.281 1 92.06 126 ILE B C 1
ATOM 2108 O O . ILE B 1 126 ? 0.748 13.945 12.93 1 92.06 126 ILE B O 1
ATOM 2112 N N . ILE B 1 127 ? 0.675 11.711 12.656 1 90.5 127 ILE B N 1
ATOM 2113 C CA . ILE B 1 127 ? -0.344 11.547 13.688 1 90.5 127 ILE B CA 1
ATOM 2114 C C . ILE B 1 127 ? 0.325 11.305 15.039 1 90.5 127 ILE B C 1
ATOM 2116 O O . ILE B 1 127 ? -0.351 11.227 16.078 1 90.5 127 ILE B O 1
ATOM 2120 N N . SER B 1 128 ? 1.592 10.984 15.203 1 82.69 128 SER B N 1
ATOM 2121 C CA . SER B 1 128 ? 2.289 10.617 16.422 1 82.69 128 SER B CA 1
ATOM 2122 C C . SER B 1 128 ? 2.039 11.641 17.531 1 82.69 128 SER B C 1
ATOM 2124 O O . SER B 1 128 ? 2.002 11.281 18.719 1 82.69 128 SER B O 1
ATOM 2126 N N . GLU B 1 129 ? 1.741 12.844 17.188 1 67.62 129 GLU B N 1
ATOM 2127 C CA . GLU B 1 129 ? 1.561 13.836 18.25 1 67.62 129 GLU B CA 1
ATOM 2128 C C . GLU B 1 129 ? 0.095 13.953 18.656 1 67.62 129 GLU B C 1
ATOM 2130 O O . GLU B 1 129 ? -0.225 14.562 19.688 1 67.62 129 GLU B O 1
ATOM 2135 N N . GLN B 1 130 ? -0.697 13.203 17.938 1 67.31 130 GLN B N 1
ATOM 2136 C CA . GLN B 1 130 ? -2.117 13.367 18.234 1 67.31 130 GLN B CA 1
ATOM 2137 C C . GLN B 1 130 ? -2.664 12.18 19.016 1 67.31 130 GLN B C 1
ATOM 2139 O O . GLN B 1 130 ? -2.273 11.039 18.766 1 67.31 130 GLN B O 1
ATOM 2144 N N . GLN B 1 131 ? -2.834 12.234 20.344 1 62.94 131 GLN B N 1
ATOM 2145 C CA . GLN B 1 131 ? -3.438 11.195 21.156 1 62.94 131 GLN B CA 1
ATOM 2146 C C . GLN B 1 131 ? -4.902 10.977 20.781 1 62.94 131 GLN B C 1
ATOM 2148 O O . GLN B 1 131 ? -5.738 11.859 21 1 62.94 131 GLN B O 1
ATOM 2153 N N . PHE B 1 132 ? -5.051 10.164 19.781 1 65.94 132 PHE B N 1
ATOM 2154 C CA . PHE B 1 132 ? -6.445 9.828 19.516 1 65.94 132 PHE B CA 1
ATOM 2155 C C . PHE B 1 132 ? -6.879 8.625 20.344 1 65.94 132 PHE B C 1
ATOM 2157 O O . PHE B 1 132 ? -6.074 7.738 20.641 1 65.94 132 PHE B O 1
ATOM 2164 N N . ILE B 1 133 ? -8.047 8.781 21.141 1 67.5 133 ILE B N 1
ATOM 2165 C CA . ILE B 1 133 ? -8.641 7.562 21.672 1 67.5 133 ILE B CA 1
ATOM 2166 C C . ILE B 1 133 ? -9.156 6.699 20.531 1 67.5 133 ILE B C 1
ATOM 2168 O O . ILE B 1 133 ? -10.312 6.836 20.109 1 67.5 133 ILE B O 1
ATOM 2172 N N . ILE B 1 134 ? -8.344 6.082 19.891 1 69.88 134 ILE B N 1
ATOM 2173 C CA . ILE B 1 134 ? -8.562 5.34 18.656 1 69.88 134 ILE B CA 1
ATOM 2174 C C . ILE B 1 134 ? -9.75 4.391 18.828 1 69.88 134 ILE B C 1
ATOM 2176 O O . ILE B 1 134 ? -10.539 4.207 17.891 1 69.88 134 ILE B O 1
ATOM 2180 N N . GLU B 1 135 ? -9.898 3.877 19.922 1 68.69 135 GLU B N 1
ATOM 2181 C CA . GLU B 1 135 ? -11 2.957 20.156 1 68.69 135 GLU B CA 1
ATOM 2182 C C . GLU B 1 135 ? -12.344 3.627 19.891 1 68.69 135 GLU B C 1
ATOM 2184 O O . GLU B 1 135 ? -13.297 2.973 19.453 1 68.69 135 GLU B O 1
ATOM 2189 N N . GLN B 1 136 ? -12.281 4.824 20.031 1 68.38 136 GLN B N 1
ATOM 2190 C CA . GLN B 1 136 ? -13.531 5.555 19.844 1 68.38 136 GLN B CA 1
ATOM 2191 C C . GLN B 1 136 ? -13.781 5.816 18.359 1 68.38 136 GLN B C 1
ATOM 2193 O O . GLN B 1 136 ? -14.906 6.117 17.953 1 68.38 136 GLN B O 1
ATOM 2198 N N . LEU B 1 137 ? -12.766 5.531 17.672 1 73.06 137 LEU B N 1
ATOM 2199 C CA . LEU B 1 137 ? -12.867 5.852 16.25 1 73.06 137 LEU B CA 1
ATOM 2200 C C . LEU B 1 137 ? -13.258 4.621 15.445 1 73.06 137 LEU B C 1
ATOM 2202 O O . LEU B 1 137 ? -13.75 4.742 14.32 1 73.06 137 LEU B O 1
ATOM 2206 N N . GLU B 1 138 ? -13.148 3.555 16.078 1 77.12 138 GLU B N 1
ATOM 2207 C CA . GLU B 1 138 ? -13.258 2.295 15.344 1 77.12 138 GLU B CA 1
ATOM 2208 C C . GLU B 1 138 ? -14.719 1.905 15.133 1 77.12 138 GLU B C 1
ATOM 2210 O O . GLU B 1 138 ? -15.516 1.92 16.078 1 77.12 138 GLU B O 1
ATOM 2215 N N . HIS B 1 139 ? -15.094 1.735 13.914 1 83.62 139 HIS B N 1
ATOM 2216 C CA . HIS B 1 139 ? -16.359 1.113 13.516 1 83.62 139 HIS B CA 1
ATOM 2217 C C . HIS B 1 139 ? -16.109 -0.091 12.609 1 83.62 139 HIS B C 1
ATOM 2219 O O . HIS B 1 139 ? -15.172 -0.089 11.805 1 83.62 139 HIS B O 1
ATOM 2225 N N . TYR B 1 140 ? -16.969 -1.202 12.945 1 83.81 140 TYR B N 1
ATOM 2226 C CA . TYR B 1 140 ? -16.75 -2.449 12.219 1 83.81 140 TYR B CA 1
ATOM 2227 C C . TYR B 1 140 ? -18.016 -2.871 11.477 1 83.81 140 TYR B C 1
ATOM 2229 O O . TYR B 1 140 ? -19.125 -2.637 11.953 1 83.81 140 TYR B O 1
ATOM 2237 N N . ILE B 1 141 ? -17.781 -3.268 10.273 1 78 141 ILE B N 1
ATOM 2238 C CA . ILE B 1 141 ? -18.781 -4.059 9.555 1 78 141 ILE B CA 1
ATOM 2239 C C . ILE B 1 141 ? -18.359 -5.523 9.531 1 78 141 ILE B C 1
ATOM 2241 O O . ILE B 1 141 ? -17.25 -5.848 9.133 1 78 141 ILE B O 1
ATOM 2245 N N . THR B 1 142 ? -19.078 -6.488 10.312 1 68.75 142 THR B N 1
ATOM 2246 C CA . THR B 1 142 ? -18.766 -7.91 10.289 1 68.75 142 THR B CA 1
ATOM 2247 C C . THR B 1 142 ? -19.672 -8.648 9.305 1 68.75 142 THR B C 1
ATOM 2249 O O . THR B 1 142 ? -20.875 -8.375 9.234 1 68.75 142 THR B O 1
ATOM 2252 N N . GLY B 1 143 ? -19.438 -8.914 8.086 1 59.78 143 GLY B N 1
ATOM 2253 C CA . GLY B 1 143 ? -20.203 -9.688 7.133 1 59.78 143 GLY B CA 1
ATOM 2254 C C . GLY B 1 143 ? -20.766 -10.969 7.715 1 59.78 143 GLY B C 1
ATOM 2255 O O . GLY B 1 143 ? -20.062 -11.961 7.852 1 59.78 143 GLY B O 1
A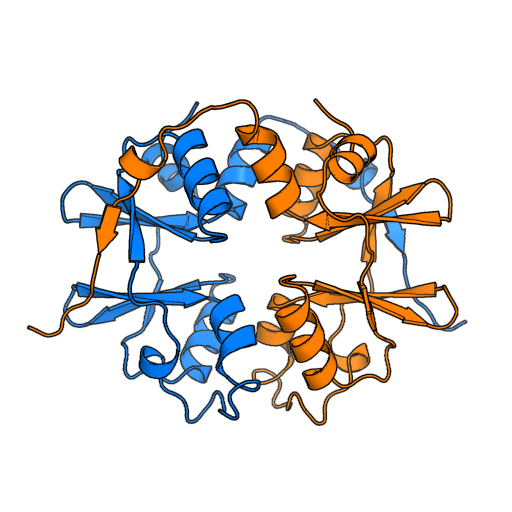TOM 2256 N N . GLY B 1 144 ? -21.391 -11.07 8.883 1 47.56 144 GLY B N 1
ATOM 2257 C CA . GLY B 1 144 ? -22 -12.336 9.25 1 47.56 144 GLY B CA 1
ATOM 2258 C C . GLY B 1 144 ? -23.031 -12.812 8.25 1 47.56 144 GLY B C 1
ATOM 2259 O O . GLY B 1 144 ? -23.641 -12.008 7.551 1 47.56 144 GLY B O 1
ATOM 2260 N N . GLY B 1 145 ? -22.828 -13.867 7.543 1 38.22 145 GLY B N 1
ATOM 2261 C CA . GLY B 1 145 ? -23.938 -14.75 7.219 1 38.22 145 GLY B CA 1
ATOM 2262 C C . GLY B 1 145 ? -24.938 -14.883 8.344 1 38.22 145 GLY B C 1
ATOM 2263 O O . GLY B 1 145 ? -24.609 -15.352 9.43 1 38.22 145 GLY B O 1
ATOM 2264 N N . ARG B 1 146 ? -25.922 -13.984 8.609 1 26.55 146 ARG B N 1
ATOM 2265 C CA . ARG B 1 146 ? -27.109 -14.633 9.156 1 26.55 146 ARG B CA 1
ATOM 2266 C C . ARG B 1 146 ? -27.656 -15.672 8.188 1 26.55 146 ARG B C 1
ATOM 2268 O O . ARG B 1 146 ? -27.641 -15.469 6.969 1 26.55 146 ARG B O 1
#

pLDDT: mean 92.54, std 11.7, range [26.55, 98.94]

Sequence (292 aa):
MKTARQVLESKPSQAIYSVPPTATVYTALQLMAEKGIGALLVIEHGEILGILSERDYARKVILMQRTSRETLVRDIMTNAVIYVGASQTTDECMALMTRHRLRHLPVMEGDELIGMLSIGDLVKDIISEQQFIIEQLEHYITGGGRMKTARQVLESKPSQAIYSVPPTATVYTALQLMAEKGIGALLVIEHGEILGILSERDYARKVILMQRTSRETLVRDIMTNAVIYVGASQTTDECMALMTRHRLRHLPVMEGDELIGMLSIGDLVKDIISEQQFIIEQLEHYITGGGR